Protein AF-A0A6A7LVS7-F1 (afdb_monomer_lite)

Radius of gyration: 24.25 Å; chains: 1; bounding box: 68×60×51 Å

Foldseek 3Di:
DDDPPPPDPDFDWDQDPVRDTDRDQDAQKEKEWAQADPAAQPVVVVHAHAPVVLLVVLCVVVVCVSHYHYHYHDDLDDRVQYGKMWMGGNLDIWIFGDNRDSVVSVLVSVQVVVCVVVVHDDDRDPVGLQRTDDSVDPDRPPDPDDPDPPPAEAEEEEEQDVLLVVLCVVQQVVLDPLAIHYHYDYQQSPDDLVSLLVVCVSRVPRYQEYEAEDEPPQVRSPNNSVNNLVCCVVVVHFYAFHYNDPDDDVVRLVSGPDDSVLNVQLNLLVVLDDNLSSNLSSVSCCCPRVVSPPDHDGRDHDPPDDDDDDVVVVDDDPDDDDDDDDD

Secondary structure (DSSP, 8-state):
------------EEE-TTS-EEE----SEEEEE--SSSSTT-GGGTPPPP-HHHHHHHHHHTT-TTTEEEEE-S--S-TTT-S-EEEEETTEEEEE----SHHHHHHHHHHHHHHHHHTS--PPPHHHHTTEEETTEEEE--------S--SSSEEEEES-HHHHHHHHHHGGGS-TTSPPEEEEE-TT--SHHHHHHHHHHHSTT-SEEEEEETTSGGGTHHHHHHHHHHHHHTT-EEEEEESSSS--HHHHHH-SS-HHHHHHHHHHHHH-HHHHHHHHHHHHHHHHH------PPP-PPPSS-----GGG-----S--------

Sequence (327 aa):
MCFSVSRRIVRNLVTRADGKLVNVGRKTGQLFVCAAGCCCGHTDRGFAPVQTELFHAEWERRRLRPHVHLSMGGCLGPCPLANVVMLLFDGHAVWFHSFNSDRLVYALFDYIELMRAAQAYLPPPPELADLQFSAFNWEAHSQHPAHGPAAAGGFVFLTHADTDLLALSKVVPRLGPEFPPVRGHGIAHLKSDDDARAFVDAVVPGADVVILRLLGGRTSFGGGFERAVVRAREDEQWLICLPGTDALDPELTAASNVGAAVALEALAYLQCGGLRNVEQLLRFLSDHLLTTGFGYDAPEPQPRHGVYWDTSAGGAPRGEAIEVVGT

pLDDT: mean 80.86, std 18.02, range [28.88, 98.38]

Structure (mmCIF, N/CA/C/O backbone):
data_AF-A0A6A7LVS7-F1
#
_entry.id   AF-A0A6A7LVS7-F1
#
loop_
_atom_site.group_PDB
_atom_site.id
_atom_site.type_symbol
_atom_site.label_atom_id
_atom_site.label_alt_id
_atom_site.label_comp_id
_atom_site.label_asym_id
_atom_site.label_entity_id
_atom_site.label_seq_id
_atom_site.pdbx_PDB_ins_code
_atom_site.Cartn_x
_atom_site.Cartn_y
_atom_site.Cartn_z
_atom_site.occupancy
_atom_site.B_iso_or_equiv
_atom_site.auth_seq_id
_atom_site.auth_comp_id
_atom_site.auth_asym_id
_atom_site.auth_atom_id
_atom_site.pdbx_PDB_model_num
ATOM 1 N N . MET A 1 1 ? -36.459 33.051 8.104 1.00 32.53 1 MET A N 1
ATOM 2 C CA . MET A 1 1 ? -35.509 33.253 9.221 1.00 32.53 1 MET A CA 1
ATOM 3 C C . MET A 1 1 ? -34.174 32.658 8.807 1.00 32.53 1 MET A C 1
ATOM 5 O O . MET A 1 1 ? -34.090 31.452 8.638 1.00 32.53 1 MET A O 1
ATOM 9 N N . CYS A 1 2 ? -33.181 33.502 8.527 1.00 31.36 2 CYS A N 1
ATOM 10 C CA . CYS A 1 2 ? -31.850 33.069 8.106 1.00 31.36 2 CYS A CA 1
ATOM 11 C C . CYS A 1 2 ? -31.007 32.840 9.368 1.00 31.36 2 CYS A C 1
ATOM 13 O O . CYS A 1 2 ? -30.654 33.802 10.050 1.00 31.36 2 CYS A O 1
ATOM 15 N N . PHE A 1 3 ? -30.747 31.583 9.735 1.00 30.03 3 PHE A N 1
ATOM 16 C CA . PHE A 1 3 ? -29.847 31.271 10.844 1.00 30.03 3 PHE A CA 1
ATOM 17 C C . PHE A 1 3 ? -28.399 31.436 10.371 1.00 30.03 3 PHE A C 1
ATOM 19 O O . PHE A 1 3 ? -27.811 30.544 9.766 1.00 30.03 3 PHE A O 1
ATOM 26 N N . SER A 1 4 ? -27.824 32.606 10.650 1.00 37.19 4 SER A N 1
ATOM 27 C CA . SER A 1 4 ? -26.380 32.832 10.589 1.00 37.19 4 SER A CA 1
ATOM 28 C C . SER A 1 4 ? -25.710 32.016 11.696 1.00 37.19 4 SER A C 1
ATOM 30 O O . SER A 1 4 ? -25.629 32.458 12.844 1.00 37.19 4 SER A O 1
ATOM 32 N N . VAL A 1 5 ? -25.217 30.821 11.364 1.00 36.62 5 VAL A N 1
ATOM 33 C CA . VAL A 1 5 ? -24.331 30.061 12.253 1.00 36.62 5 VAL A CA 1
ATOM 34 C C . VAL A 1 5 ? -22.983 30.778 12.279 1.00 36.62 5 VAL A C 1
ATOM 36 O O . VAL A 1 5 ? -22.140 30.611 11.399 1.00 36.62 5 VAL A O 1
ATOM 39 N N . SER A 1 6 ? -22.787 31.621 13.292 1.00 36.81 6 SER A N 1
ATOM 40 C CA . SER A 1 6 ? -21.503 32.259 13.572 1.00 36.81 6 SER A CA 1
ATOM 41 C C . SER A 1 6 ? -20.485 31.175 13.944 1.00 36.81 6 SER A C 1
ATOM 43 O O . SER A 1 6 ? -20.432 30.732 15.092 1.00 36.81 6 SER A O 1
ATOM 45 N N . ARG A 1 7 ? -19.689 30.717 12.967 1.00 43.41 7 ARG A N 1
ATOM 46 C CA . ARG A 1 7 ? -18.578 29.774 13.177 1.00 43.41 7 ARG A CA 1
ATOM 47 C C . ARG A 1 7 ? -17.636 30.362 14.232 1.00 43.41 7 ARG A C 1
ATOM 49 O O . ARG A 1 7 ? -16.970 31.369 13.996 1.00 43.41 7 ARG A O 1
ATOM 56 N N . ARG A 1 8 ? -17.596 29.746 15.415 1.00 45.38 8 ARG A N 1
ATOM 57 C CA . ARG A 1 8 ? -16.676 30.108 16.499 1.00 45.38 8 ARG A CA 1
ATOM 58 C C . ARG A 1 8 ? -15.253 29.890 15.977 1.00 45.38 8 ARG A C 1
ATOM 60 O O . ARG A 1 8 ? -14.879 28.759 15.681 1.00 45.38 8 ARG A O 1
ATOM 67 N N . ILE A 1 9 ? -14.476 30.960 15.814 1.00 53.53 9 ILE A N 1
ATOM 68 C CA . ILE A 1 9 ? -13.066 30.860 15.413 1.00 53.53 9 ILE A CA 1
ATOM 69 C C . ILE A 1 9 ? -12.315 30.199 16.572 1.00 53.53 9 ILE A C 1
ATOM 71 O O . ILE A 1 9 ? -12.008 30.848 17.574 1.00 53.53 9 ILE A O 1
ATOM 75 N N . VAL A 1 10 ? -12.057 28.896 16.460 1.00 55.06 10 VAL A N 1
ATOM 76 C CA . VAL A 1 10 ? -11.235 28.156 17.421 1.00 55.06 10 VAL A CA 1
ATOM 77 C C . VAL A 1 10 ? -9.785 28.573 17.185 1.00 55.06 10 VAL A C 1
ATOM 79 O O . VAL A 1 10 ? -9.204 28.283 16.141 1.00 55.06 10 VAL A O 1
ATOM 82 N N . ARG A 1 11 ? -9.216 29.329 18.128 1.00 64.62 11 ARG A N 1
ATOM 83 C CA . ARG A 1 11 ? -7.801 29.717 18.091 1.00 64.62 11 ARG A CA 1
ATOM 84 C C . ARG A 1 11 ? -6.965 28.490 18.438 1.00 64.62 11 ARG A C 1
ATOM 86 O O . ARG A 1 11 ? -7.149 27.918 19.507 1.00 64.62 11 ARG A O 1
ATOM 93 N N . ASN A 1 12 ? -6.060 28.105 17.548 1.00 73.12 12 ASN A N 1
ATOM 94 C CA . ASN A 1 12 ? -5.129 27.011 17.788 1.00 73.12 12 ASN A CA 1
ATOM 95 C C . ASN A 1 12 ? -3.836 27.612 18.342 1.00 73.12 12 ASN A C 1
ATOM 97 O O . ASN A 1 12 ? -3.014 28.142 17.599 1.00 73.12 12 ASN A O 1
ATOM 101 N N . LEU A 1 13 ? -3.719 27.635 19.666 1.00 80.19 13 LEU A N 1
ATOM 102 C CA . LEU A 1 13 ? -2.605 28.272 20.355 1.00 80.19 13 LEU A CA 1
ATOM 103 C C . LEU A 1 13 ? -1.469 27.268 20.548 1.00 80.19 13 LEU A C 1
ATOM 105 O O . LEU A 1 13 ? -1.664 26.220 21.154 1.00 80.19 13 LEU A O 1
ATOM 109 N N . VAL A 1 14 ? -0.282 27.613 20.057 1.00 79.38 14 VAL A N 1
ATOM 110 C CA . VAL A 1 14 ? 0.946 26.835 20.235 1.00 79.38 14 VAL A CA 1
ATOM 111 C C . VAL A 1 14 ? 1.925 27.667 21.052 1.00 79.38 14 VAL A C 1
ATOM 113 O O . VAL A 1 14 ? 2.176 28.835 20.737 1.00 79.38 14 VAL A O 1
ATOM 116 N N . THR A 1 15 ? 2.477 27.070 22.105 1.00 87.50 15 THR A N 1
ATOM 117 C CA . THR A 1 15 ? 3.547 27.678 22.900 1.00 87.50 15 THR A CA 1
ATOM 118 C C . THR A 1 15 ? 4.870 27.462 22.182 1.00 87.50 15 THR A C 1
ATOM 120 O O . THR A 1 15 ? 5.300 26.330 21.969 1.00 87.50 15 THR A O 1
ATOM 123 N N . ARG A 1 16 ? 5.514 28.553 21.776 1.00 84.81 16 ARG A N 1
ATOM 124 C CA . ARG A 1 16 ? 6.853 28.517 21.183 1.00 84.81 16 ARG A CA 1
ATOM 125 C C . ARG A 1 16 ? 7.912 28.275 22.260 1.00 84.81 16 ARG A C 1
ATOM 127 O O . ARG A 1 16 ? 7.668 28.490 23.443 1.00 84.81 16 ARG A O 1
ATOM 134 N N . ALA A 1 17 ? 9.116 27.890 21.838 1.00 80.94 17 ALA A N 1
ATOM 135 C CA . ALA A 1 17 ? 10.255 27.676 22.736 1.00 80.94 17 ALA A CA 1
ATOM 136 C C . ALA A 1 17 ? 10.631 28.915 23.582 1.00 80.94 17 ALA A C 1
ATOM 138 O O . ALA A 1 17 ? 11.241 28.771 24.633 1.00 80.94 17 ALA A O 1
ATOM 139 N N . ASP A 1 18 ? 10.237 30.122 23.158 1.00 89.19 18 ASP A N 1
ATOM 140 C CA . ASP A 1 18 ? 10.405 31.376 23.907 1.00 89.19 18 ASP A CA 1
ATOM 141 C C . ASP A 1 18 ? 9.275 31.644 24.925 1.00 89.19 18 ASP A C 1
ATOM 143 O O . ASP A 1 18 ? 9.177 32.741 25.474 1.00 89.19 18 ASP A O 1
ATOM 147 N N . GLY A 1 19 ? 8.393 30.666 25.157 1.00 81.81 19 GLY A N 1
ATOM 148 C CA . GLY A 1 19 ? 7.266 30.752 26.086 1.00 81.81 19 GLY A CA 1
ATOM 149 C C . GLY A 1 19 ? 6.074 31.562 25.570 1.00 81.81 19 GLY A C 1
ATOM 150 O O . GLY A 1 19 ? 5.061 31.659 26.262 1.00 81.81 19 GLY A O 1
ATOM 151 N N . LYS A 1 20 ? 6.144 32.140 24.362 1.00 87.81 20 LYS A N 1
ATOM 152 C CA . LYS A 1 20 ? 5.039 32.932 23.805 1.00 87.81 20 LYS A CA 1
ATOM 153 C C . LYS A 1 20 ? 3.959 32.033 23.212 1.00 87.81 20 LYS A C 1
ATOM 155 O O . LYS A 1 20 ? 4.233 31.157 22.391 1.00 87.81 20 LYS A O 1
ATOM 160 N N . LEU A 1 21 ? 2.711 32.319 23.573 1.00 79.62 21 LEU A N 1
ATOM 161 C CA . LEU A 1 21 ? 1.523 31.733 22.953 1.00 79.62 21 LEU A CA 1
ATOM 162 C C . LEU A 1 21 ? 1.251 32.410 21.609 1.00 79.62 21 LEU A C 1
ATOM 164 O O . LEU A 1 21 ? 1.012 33.616 21.544 1.00 79.62 21 LEU A O 1
ATOM 168 N N . VAL A 1 22 ? 1.262 31.625 20.534 1.00 84.25 22 VAL A N 1
ATOM 169 C CA . VAL A 1 22 ? 0.989 32.099 19.173 1.00 84.25 22 VAL A CA 1
ATOM 170 C C . VAL A 1 22 ? -0.196 31.338 18.596 1.00 84.25 22 VAL A C 1
ATOM 172 O O . VAL A 1 22 ? -0.264 30.118 18.694 1.00 84.25 22 VAL A O 1
ATOM 175 N N . ASN A 1 23 ? -1.135 32.052 17.973 1.00 77.12 23 ASN A N 1
ATOM 176 C CA . ASN A 1 23 ? -2.221 31.421 17.226 1.00 77.12 23 ASN A CA 1
ATOM 177 C C . ASN A 1 23 ? -1.694 30.911 15.877 1.00 77.12 23 ASN A C 1
ATOM 179 O O . ASN A 1 23 ? -1.434 31.703 14.971 1.00 77.12 23 ASN A O 1
ATOM 183 N N . VAL A 1 24 ? -1.548 29.598 15.749 1.00 74.25 24 VAL A N 1
ATOM 184 C CA . VAL A 1 24 ? -1.136 28.912 14.526 1.00 74.25 24 VAL A CA 1
ATOM 185 C C . VAL A 1 24 ? -2.389 28.404 13.829 1.00 74.25 24 VAL A C 1
ATOM 187 O O . VAL A 1 24 ? -2.943 27.378 14.209 1.00 74.25 24 VAL A O 1
ATOM 190 N N . GLY A 1 25 ? -2.867 29.125 12.813 1.00 65.75 25 GLY A N 1
ATOM 191 C CA . GLY A 1 25 ? -4.083 28.742 12.090 1.00 65.75 25 GLY A CA 1
ATOM 192 C C . GLY A 1 25 ? -4.011 27.301 11.571 1.00 65.75 25 GLY A C 1
ATOM 193 O O . GLY A 1 25 ? -3.114 26.971 10.796 1.00 65.75 25 GLY A O 1
ATOM 194 N N . ARG A 1 26 ? -4.956 26.450 11.990 1.00 65.25 26 ARG A N 1
ATOM 195 C CA . ARG A 1 26 ? -5.076 25.078 11.486 1.00 65.25 26 ARG A CA 1
ATOM 196 C C . ARG A 1 26 ? -5.674 25.141 10.083 1.00 65.25 26 ARG A C 1
ATOM 198 O O . ARG A 1 26 ? -6.833 25.519 9.926 1.00 65.25 26 ARG A O 1
ATOM 205 N N . LYS A 1 27 ? -4.864 24.833 9.073 1.00 72.56 27 LYS A N 1
ATOM 206 C CA . LYS A 1 27 ? -5.318 24.716 7.684 1.00 72.56 27 LYS A CA 1
ATOM 207 C C . LYS A 1 27 ? -5.710 23.272 7.404 1.00 72.56 27 LYS A C 1
ATOM 209 O O . LYS A 1 27 ? -5.087 22.360 7.938 1.00 72.56 27 LYS A O 1
ATOM 214 N N . THR A 1 28 ? -6.732 23.085 6.578 1.00 76.62 28 THR A N 1
ATOM 215 C CA . THR A 1 28 ? -7.194 21.762 6.134 1.00 76.62 28 THR A CA 1
ATOM 216 C C . THR A 1 28 ? -6.279 21.189 5.052 1.00 76.62 28 THR A C 1
ATOM 218 O O . THR A 1 28 ? -6.206 19.978 4.897 1.00 76.62 28 THR A O 1
ATOM 221 N N . GLY A 1 29 ? -5.530 22.034 4.335 1.00 86.19 29 GLY A N 1
ATOM 222 C CA . GLY A 1 29 ? -4.554 21.557 3.363 1.00 86.19 29 GLY A CA 1
ATOM 223 C C . GLY A 1 29 ? -3.457 22.547 2.976 1.00 86.19 29 GLY A C 1
ATOM 224 O O . GLY A 1 29 ? -3.437 23.714 3.388 1.00 86.19 29 GLY A O 1
ATOM 225 N N . GLN A 1 30 ? -2.543 22.064 2.142 1.00 91.69 30 GLN A N 1
ATOM 226 C CA . GLN A 1 30 ? -1.468 22.812 1.511 1.00 91.69 30 GLN A CA 1
ATOM 227 C C . GLN A 1 30 ? -1.222 22.281 0.094 1.00 91.69 30 GLN A C 1
ATOM 229 O O . GLN A 1 30 ? -1.012 21.092 -0.104 1.00 91.69 30 GLN A O 1
ATOM 234 N N . LEU A 1 31 ? -1.250 23.178 -0.883 1.00 94.75 31 LEU A N 1
ATOM 235 C CA . LEU A 1 31 ? -0.974 22.921 -2.286 1.00 94.75 31 LEU A CA 1
ATOM 236 C C . LEU A 1 31 ? 0.417 23.463 -2.628 1.00 94.75 31 LEU A C 1
ATOM 238 O O . LEU A 1 31 ? 0.677 24.654 -2.459 1.00 94.75 31 LEU A O 1
ATOM 242 N N . PHE A 1 32 ? 1.287 22.595 -3.126 1.00 93.19 32 PHE A N 1
ATOM 243 C CA . PHE A 1 32 ? 2.627 22.912 -3.596 1.00 93.19 32 PHE A CA 1
ATOM 244 C C . PHE A 1 32 ? 2.693 22.786 -5.114 1.00 93.19 32 PHE A C 1
ATOM 246 O O . PHE A 1 32 ? 2.309 21.758 -5.666 1.00 93.19 32 PHE A O 1
ATOM 253 N N . VAL A 1 33 ? 3.230 23.802 -5.783 1.00 94.44 33 VAL A N 1
ATOM 254 C CA . VAL A 1 33 ? 3.454 23.803 -7.234 1.00 94.44 33 VAL A CA 1
ATOM 255 C C . VAL A 1 33 ? 4.944 23.977 -7.501 1.00 94.44 33 VAL A C 1
ATOM 257 O O . VAL A 1 33 ? 5.550 24.974 -7.090 1.00 94.44 33 VAL A O 1
ATOM 260 N N . CYS A 1 34 ? 5.545 23.012 -8.198 1.00 88.94 34 CYS A N 1
ATOM 261 C CA . CYS A 1 34 ? 6.937 23.098 -8.618 1.00 88.94 34 CYS A CA 1
ATOM 262 C C . CYS A 1 34 ? 7.069 24.135 -9.742 1.00 88.94 34 CYS A C 1
ATOM 264 O O . CYS A 1 34 ? 6.672 23.883 -10.876 1.00 88.94 34 CYS A O 1
ATOM 266 N N . ALA A 1 35 ? 7.618 25.305 -9.419 1.00 83.19 35 ALA A N 1
ATOM 267 C CA . ALA A 1 35 ? 7.745 26.426 -10.357 1.00 83.19 35 ALA A CA 1
ATOM 268 C C . ALA A 1 35 ? 9.162 27.021 -10.426 1.00 83.19 35 ALA A C 1
ATOM 270 O O . ALA A 1 35 ? 9.417 27.908 -11.232 1.00 83.19 35 ALA A O 1
ATOM 271 N N . ALA A 1 36 ? 10.081 26.556 -9.572 1.00 75.12 36 ALA A N 1
ATOM 272 C CA . ALA A 1 36 ? 11.458 27.058 -9.495 1.00 75.12 36 ALA A CA 1
ATOM 273 C C . ALA A 1 36 ? 12.506 25.926 -9.438 1.00 75.12 36 ALA A C 1
ATOM 275 O O . ALA A 1 36 ? 13.641 26.146 -9.020 1.00 75.12 36 ALA A O 1
ATOM 276 N N . GLY A 1 37 ? 12.120 24.699 -9.810 1.00 74.44 37 GLY A N 1
ATOM 277 C CA . GLY A 1 37 ? 13.025 23.549 -9.915 1.00 74.44 37 GLY A CA 1
ATOM 278 C C . GLY A 1 37 ? 13.899 23.603 -11.173 1.00 74.44 37 GLY A C 1
ATOM 279 O O . GLY A 1 37 ? 13.873 24.579 -11.910 1.00 74.44 37 GLY A O 1
ATOM 280 N N . CYS A 1 38 ? 14.665 22.546 -11.457 1.00 76.25 38 CYS A N 1
ATOM 281 C CA . CYS A 1 38 ? 15.553 22.481 -12.631 1.00 76.25 38 CYS A CA 1
ATOM 282 C C . CYS A 1 38 ? 14.868 22.049 -13.950 1.00 76.25 38 CYS A C 1
ATOM 284 O O . CYS A 1 38 ? 15.523 22.064 -14.995 1.00 76.25 38 CYS A O 1
ATOM 286 N N . CYS A 1 39 ? 13.584 21.666 -13.902 1.00 81.62 39 CYS A N 1
ATOM 287 C CA . CYS A 1 39 ? 12.802 21.114 -15.021 1.00 81.62 39 CYS A CA 1
ATOM 288 C C . CYS A 1 39 ? 11.461 21.838 -15.257 1.00 81.62 39 CYS A C 1
ATOM 290 O O . CYS A 1 39 ? 11.225 22.355 -16.342 1.00 81.62 39 CYS A O 1
ATOM 292 N N . CYS A 1 40 ? 10.596 21.913 -14.242 1.00 83.75 40 CYS A N 1
ATOM 293 C CA . CYS A 1 40 ? 9.233 22.436 -14.358 1.00 83.75 40 CYS A CA 1
ATOM 294 C C . CYS A 1 40 ? 9.254 23.898 -14.822 1.00 83.75 40 CYS A C 1
ATOM 296 O O . CYS A 1 40 ? 9.901 24.728 -14.186 1.00 83.75 40 CYS A O 1
ATOM 298 N N . GLY A 1 41 ? 8.557 24.195 -15.919 1.00 83.06 41 GLY A N 1
ATOM 299 C CA . GLY A 1 41 ? 8.463 25.543 -16.481 1.00 83.06 41 GLY A CA 1
ATOM 300 C C . GLY A 1 41 ? 9.660 26.009 -17.319 1.00 83.06 41 GLY A C 1
ATOM 301 O O . GLY A 1 41 ? 9.588 27.099 -17.880 1.00 83.06 41 GLY A O 1
ATOM 302 N N . HIS A 1 42 ? 10.726 25.208 -17.457 1.00 87.00 42 HIS A N 1
ATOM 303 C CA . HIS A 1 42 ? 11.890 25.537 -18.299 1.00 87.00 42 HIS A CA 1
ATOM 304 C C . HIS A 1 42 ? 11.633 25.172 -19.762 1.00 87.00 42 HIS A C 1
ATOM 306 O O . HIS A 1 42 ? 12.066 24.126 -20.256 1.00 87.00 42 HIS A O 1
ATOM 312 N N . THR A 1 43 ? 10.895 26.031 -20.465 1.00 88.06 43 THR A N 1
ATOM 313 C CA . THR A 1 43 ? 10.528 25.819 -21.876 1.00 88.06 43 THR A CA 1
ATOM 314 C C . THR A 1 43 ? 11.726 25.829 -22.822 1.00 88.06 43 THR A C 1
ATOM 316 O O . THR A 1 43 ? 11.701 25.169 -23.856 1.00 88.06 43 THR A O 1
ATOM 319 N N . ASP A 1 44 ? 12.805 26.516 -22.448 1.00 88.12 44 ASP A N 1
ATOM 320 C CA . ASP A 1 44 ? 14.104 26.488 -23.129 1.00 88.12 44 ASP A CA 1
ATOM 321 C C . ASP A 1 44 ? 14.742 25.087 -23.146 1.00 88.12 44 ASP A C 1
ATOM 323 O O . ASP A 1 44 ? 15.548 24.785 -24.024 1.00 88.12 44 ASP A O 1
ATOM 327 N N . ARG A 1 45 ? 14.348 24.208 -22.215 1.00 81.31 45 ARG A N 1
ATOM 328 C CA . ARG A 1 45 ? 14.823 22.819 -22.098 1.00 81.31 45 ARG A CA 1
ATOM 329 C C . ARG A 1 45 ? 13.826 21.792 -22.639 1.00 81.31 45 ARG A C 1
ATOM 331 O O . ARG A 1 45 ? 14.001 20.599 -22.410 1.00 81.31 45 ARG A O 1
ATOM 338 N N . GLY A 1 46 ? 12.781 22.243 -23.335 1.00 82.56 46 GLY A N 1
ATOM 339 C CA . GLY A 1 46 ? 11.760 21.376 -23.930 1.00 82.56 46 GLY A CA 1
ATOM 340 C C . GLY A 1 46 ? 10.644 20.928 -22.979 1.00 82.56 46 GLY A C 1
ATOM 341 O O . GLY A 1 46 ? 9.845 20.077 -23.360 1.00 82.56 46 GLY A O 1
ATOM 342 N N . PHE A 1 47 ? 10.554 21.487 -21.765 1.00 86.06 47 PHE A N 1
ATOM 343 C CA . PHE A 1 47 ? 9.437 21.228 -20.849 1.00 86.06 47 PHE A CA 1
ATOM 344 C C . PHE A 1 47 ? 8.254 22.174 -21.100 1.00 86.06 47 PHE A C 1
ATOM 346 O O . PHE A 1 47 ? 8.410 23.277 -21.619 1.00 86.06 47 PHE A O 1
ATOM 353 N N . ALA A 1 48 ? 7.050 21.762 -20.700 1.00 87.19 48 ALA A N 1
ATOM 354 C CA . ALA A 1 48 ? 5.871 22.623 -20.766 1.00 87.19 48 ALA A CA 1
ATOM 355 C C . ALA A 1 48 ? 5.946 23.764 -19.725 1.00 87.19 48 ALA A C 1
ATOM 357 O O . ALA A 1 48 ? 6.499 23.563 -18.637 1.00 87.19 48 ALA A O 1
ATOM 358 N N . PRO A 1 49 ? 5.359 24.945 -20.001 1.00 90.88 49 PRO A N 1
ATOM 359 C CA . PRO A 1 49 ? 5.291 26.028 -19.022 1.00 90.88 49 PRO A CA 1
ATOM 360 C C . PRO A 1 49 ? 4.434 25.619 -17.815 1.00 90.88 49 PRO A C 1
ATOM 362 O O . PRO A 1 49 ? 3.471 24.869 -17.964 1.00 90.88 49 PRO A O 1
ATOM 365 N N . VAL A 1 50 ? 4.753 26.137 -16.626 1.00 91.19 50 VAL A N 1
ATOM 366 C CA . VAL A 1 50 ? 3.898 26.008 -15.431 1.00 91.19 50 VAL A CA 1
ATOM 367 C C . VAL A 1 50 ? 2.938 27.194 -15.397 1.00 91.19 50 VAL A C 1
ATOM 369 O O . VAL A 1 50 ? 3.381 28.337 -15.481 1.00 91.19 50 VAL A O 1
ATOM 372 N N . GLN A 1 51 ? 1.636 26.952 -15.222 1.00 93.06 51 GLN A N 1
ATOM 373 C CA . GLN A 1 51 ? 0.609 28.006 -15.203 1.00 93.06 51 GLN A CA 1
ATOM 374 C C . GLN A 1 51 ? 0.549 28.753 -13.851 1.00 93.06 51 GLN A C 1
ATOM 376 O O . GLN A 1 51 ? -0.499 28.828 -13.210 1.00 93.06 51 GLN A O 1
ATOM 381 N N . THR A 1 52 ? 1.676 29.282 -13.366 1.00 92.38 52 THR A N 1
ATOM 382 C CA . THR A 1 52 ? 1.803 29.891 -12.023 1.00 92.38 52 THR A CA 1
ATOM 383 C C . THR A 1 52 ? 0.800 31.017 -11.762 1.00 92.38 52 THR A C 1
ATOM 385 O O . THR A 1 52 ? 0.220 31.086 -10.677 1.00 92.38 52 THR A O 1
ATOM 388 N N . GLU A 1 53 ? 0.549 31.870 -12.758 1.00 94.50 53 GLU A N 1
ATOM 389 C CA . GLU A 1 53 ? -0.443 32.947 -12.668 1.00 94.50 53 GLU A CA 1
ATOM 390 C C . GLU A 1 53 ? -1.860 32.400 -12.478 1.00 94.50 53 GLU A C 1
ATOM 392 O O . GLU A 1 53 ? -2.597 32.880 -11.616 1.00 94.50 53 GLU A O 1
ATOM 397 N N . LEU A 1 54 ? -2.221 31.347 -13.218 1.00 96.19 54 LEU A N 1
ATOM 398 C CA . LEU A 1 54 ? -3.534 30.714 -13.119 1.00 96.19 54 LEU A CA 1
ATOM 399 C C . LEU A 1 54 ? -3.730 30.031 -11.761 1.00 96.19 54 LEU A C 1
ATOM 401 O O . LEU A 1 54 ? -4.791 30.175 -11.153 1.00 96.19 54 LEU A O 1
ATOM 405 N N . PHE A 1 55 ? -2.700 29.349 -11.246 1.00 96.56 55 PHE A N 1
ATOM 406 C CA . PHE A 1 55 ? -2.729 28.776 -9.897 1.00 96.56 55 PHE A CA 1
ATOM 407 C C . PHE A 1 55 ? -3.007 29.837 -8.830 1.00 96.56 55 PHE A C 1
ATOM 409 O O . PHE A 1 55 ? -3.835 29.624 -7.941 1.00 96.56 55 PHE A O 1
ATOM 416 N N . HIS A 1 56 ? -2.337 30.988 -8.916 1.00 97.06 56 HIS A N 1
ATOM 417 C CA . HIS A 1 56 ? -2.572 32.092 -7.992 1.00 97.06 56 HIS A CA 1
ATOM 418 C C . HIS A 1 56 ? -3.981 32.677 -8.148 1.00 97.06 56 HIS A C 1
ATOM 420 O O . HIS A 1 56 ? -4.686 32.861 -7.153 1.00 97.06 56 HIS A O 1
ATOM 426 N N . ALA A 1 57 ? -4.404 32.934 -9.389 1.00 97.25 57 ALA A N 1
ATOM 427 C CA . ALA A 1 57 ? -5.696 33.532 -9.699 1.00 97.25 57 ALA A CA 1
ATOM 428 C C . ALA A 1 57 ? -6.866 32.668 -9.204 1.00 97.25 57 ALA A C 1
ATOM 430 O O . ALA A 1 57 ? -7.769 33.186 -8.549 1.00 97.25 57 ALA A O 1
ATOM 431 N N . GLU A 1 58 ? -6.841 31.354 -9.442 1.00 97.62 58 GLU A N 1
ATOM 432 C CA . GLU A 1 58 ? -7.893 30.444 -8.973 1.00 97.62 58 GLU A CA 1
ATOM 433 C C . GLU A 1 58 ? -7.892 30.299 -7.445 1.00 97.62 58 GLU A C 1
ATOM 435 O O . GLU A 1 58 ? -8.957 30.312 -6.819 1.00 97.62 58 GLU A O 1
ATOM 440 N N . TRP A 1 59 ? -6.715 30.250 -6.813 1.00 97.44 59 TRP A N 1
ATOM 441 C CA . TRP A 1 59 ? -6.606 30.217 -5.353 1.00 97.44 59 TRP A CA 1
ATOM 442 C C . TRP A 1 59 ? -7.205 31.464 -4.684 1.00 97.44 59 TRP A C 1
ATOM 444 O O . TRP A 1 59 ? -7.903 31.359 -3.664 1.00 97.44 59 TRP A O 1
ATOM 454 N N . GLU A 1 60 ? -6.964 32.640 -5.266 1.00 96.88 60 GLU A N 1
ATOM 455 C CA . GLU A 1 60 ? -7.507 33.914 -4.799 1.00 96.88 60 GLU A CA 1
ATOM 456 C C . GLU A 1 60 ? -9.012 34.020 -5.072 1.00 96.88 60 GLU A C 1
ATOM 458 O O . GLU A 1 60 ? -9.798 34.253 -4.146 1.00 96.88 60 GLU A O 1
ATOM 463 N N . ARG A 1 61 ? -9.431 33.759 -6.316 1.00 96.75 61 ARG A N 1
ATOM 464 C CA . ARG A 1 61 ? -10.832 33.803 -6.761 1.00 96.75 61 ARG A CA 1
ATOM 465 C C . ARG A 1 61 ? -11.730 32.896 -5.920 1.00 96.75 61 ARG A C 1
ATOM 467 O O . ARG A 1 61 ? -12.808 33.324 -5.507 1.00 96.75 61 ARG A O 1
ATOM 474 N N . ARG A 1 62 ? -11.278 31.675 -5.609 1.00 94.88 62 ARG A N 1
ATOM 475 C CA . ARG A 1 62 ? -12.016 30.682 -4.797 1.00 94.88 62 ARG A CA 1
ATOM 476 C C . ARG A 1 62 ? -11.849 30.868 -3.287 1.00 94.88 62 ARG A C 1
ATOM 478 O O . ARG A 1 62 ? -12.369 30.081 -2.491 1.00 94.88 62 ARG A O 1
ATOM 485 N N . ARG A 1 63 ? -11.133 31.920 -2.867 1.00 93.94 63 ARG A N 1
ATOM 486 C CA . ARG A 1 63 ? -10.924 32.310 -1.462 1.00 93.94 63 ARG A CA 1
ATOM 487 C C . ARG A 1 63 ? -10.373 31.164 -0.610 1.00 93.94 63 ARG A C 1
ATOM 489 O O . ARG A 1 63 ? -10.807 30.937 0.522 1.00 93.94 63 ARG A O 1
ATOM 496 N N . LEU A 1 64 ? -9.398 30.432 -1.147 1.00 91.62 64 LEU A N 1
ATOM 497 C CA . LEU A 1 64 ? -8.886 29.212 -0.519 1.00 91.62 64 LEU A CA 1
ATOM 498 C C . LEU A 1 64 ? -7.908 29.471 0.630 1.00 91.62 64 LEU A C 1
ATOM 500 O O . LEU A 1 64 ? -7.728 28.591 1.468 1.00 91.62 64 LEU A O 1
ATOM 504 N N . ARG A 1 65 ? -7.355 30.684 0.750 1.00 88.56 65 ARG A N 1
ATOM 505 C CA . ARG A 1 65 ? -6.359 31.074 1.767 1.00 88.56 65 ARG A CA 1
ATOM 506 C C . ARG A 1 65 ? -6.618 30.598 3.209 1.00 88.56 65 ARG A C 1
ATOM 508 O O . ARG A 1 65 ? -5.639 30.197 3.851 1.00 88.56 65 ARG A O 1
ATOM 515 N N . PRO A 1 66 ? -7.855 30.635 3.749 1.00 86.06 66 PRO A N 1
ATOM 516 C CA . PRO A 1 66 ? -8.131 30.170 5.110 1.00 86.06 66 PRO A CA 1
ATOM 517 C C . PRO A 1 66 ? -8.077 28.644 5.270 1.00 86.06 66 PRO A C 1
ATOM 519 O O . PRO A 1 66 ? -7.920 28.166 6.387 1.00 86.06 66 PRO A O 1
ATOM 522 N N . HIS A 1 67 ? -8.211 27.890 4.176 1.00 85.81 67 HIS A N 1
ATOM 523 C CA . HIS A 1 67 ? -8.403 26.437 4.180 1.00 85.81 67 HIS A CA 1
ATOM 524 C C . HIS A 1 67 ? -7.203 25.692 3.595 1.00 85.81 67 HIS A C 1
ATOM 526 O O . HIS A 1 67 ? -6.714 24.749 4.207 1.00 85.81 67 HIS A O 1
ATOM 532 N N . VAL A 1 68 ? -6.712 26.140 2.438 1.00 90.50 68 VAL A N 1
ATOM 533 C CA . VAL A 1 68 ? -5.604 25.529 1.702 1.00 90.50 68 VAL A CA 1
ATOM 534 C C . VAL A 1 68 ? -4.531 26.583 1.463 1.00 90.50 68 VAL A C 1
ATOM 536 O O . VAL A 1 68 ? -4.784 27.634 0.868 1.00 90.50 68 VAL A O 1
ATOM 539 N N . HIS A 1 69 ? -3.321 26.347 1.962 1.00 92.00 69 HIS A N 1
ATOM 540 C CA . HIS A 1 69 ? -2.191 27.223 1.661 1.00 92.00 69 HIS A CA 1
ATOM 541 C C . HIS A 1 69 ? -1.637 26.922 0.271 1.00 92.00 69 HIS A C 1
ATOM 543 O O . HIS A 1 69 ? -1.324 25.774 0.010 1.00 92.00 69 HIS A O 1
ATOM 549 N N . LEU A 1 70 ? -1.475 27.928 -0.588 1.00 94.50 70 LEU A N 1
ATOM 550 C CA . LEU A 1 70 ? -0.729 27.776 -1.835 1.00 94.50 70 LEU A CA 1
ATOM 551 C C . LEU A 1 70 ? 0.743 28.142 -1.610 1.00 94.50 70 LEU A C 1
ATOM 553 O O . LEU A 1 70 ? 1.043 29.213 -1.077 1.00 94.50 70 LEU A O 1
ATOM 557 N N . SER A 1 71 ? 1.641 27.262 -2.034 1.00 91.69 71 SER A N 1
ATOM 558 C CA . SER A 1 71 ? 3.085 27.468 -2.082 1.00 91.69 71 SER A CA 1
ATOM 559 C C . SER A 1 71 ? 3.564 27.173 -3.502 1.00 91.69 71 SER A C 1
ATOM 561 O O . SER A 1 71 ? 3.350 26.080 -4.014 1.00 91.69 71 SER A O 1
ATOM 563 N N . MET A 1 72 ? 4.203 28.140 -4.154 1.00 90.44 72 MET A N 1
ATOM 564 C CA . MET A 1 72 ? 4.740 27.967 -5.506 1.00 90.44 72 MET A CA 1
ATOM 565 C C . MET A 1 72 ? 6.236 28.255 -5.475 1.00 90.44 72 MET A C 1
ATOM 567 O O . MET A 1 72 ? 6.645 29.326 -5.027 1.00 90.44 72 MET A O 1
ATOM 571 N N . GLY A 1 73 ? 7.043 27.290 -5.907 1.00 79.06 73 GLY A N 1
ATOM 572 C CA . GLY A 1 73 ? 8.503 27.356 -5.828 1.00 79.06 73 GLY A CA 1
ATOM 573 C C . GLY A 1 73 ? 9.121 26.127 -5.162 1.00 79.06 73 GLY A C 1
ATOM 574 O O . GLY A 1 73 ? 8.424 25.276 -4.616 1.00 79.06 73 GLY A O 1
ATOM 575 N N . GLY A 1 74 ? 10.449 26.028 -5.234 1.00 76.75 74 GLY A N 1
ATOM 576 C CA . GLY A 1 74 ? 11.189 24.829 -4.838 1.00 76.75 74 GLY A CA 1
ATOM 577 C C . GLY A 1 74 ? 11.162 23.724 -5.900 1.00 76.75 74 GLY A C 1
ATOM 578 O O . GLY A 1 74 ? 10.551 23.869 -6.961 1.00 76.75 74 GLY A O 1
ATOM 579 N N . CYS A 1 75 ? 11.869 22.629 -5.613 1.00 80.25 75 CYS A N 1
ATOM 580 C CA . CYS A 1 75 ? 11.898 21.425 -6.438 1.00 80.25 75 CYS A CA 1
ATOM 581 C C . CYS A 1 75 ? 11.096 20.328 -5.740 1.00 80.25 75 CYS A C 1
ATOM 583 O O . CYS A 1 75 ? 11.412 19.976 -4.605 1.00 80.25 75 CYS A O 1
ATOM 585 N N . LEU A 1 76 ? 10.077 19.803 -6.419 1.00 79.75 76 LEU A N 1
ATOM 586 C CA . LEU A 1 76 ? 9.322 18.645 -5.938 1.00 79.75 76 LEU A CA 1
ATOM 587 C C . LEU A 1 76 ? 9.893 17.327 -6.476 1.00 79.75 76 LEU A C 1
ATOM 589 O O . LEU A 1 76 ? 9.901 16.338 -5.754 1.00 79.75 76 LEU A O 1
ATOM 593 N N . GLY A 1 77 ? 10.417 17.323 -7.711 1.00 66.75 77 GLY A N 1
ATOM 594 C CA . GLY A 1 77 ? 10.737 16.087 -8.432 1.00 66.75 77 GLY A CA 1
ATOM 595 C C . GLY A 1 77 ? 9.489 15.212 -8.641 1.00 66.75 77 GLY A C 1
ATOM 596 O O . GLY A 1 77 ? 8.472 15.427 -7.986 1.00 66.75 77 GLY A O 1
ATOM 597 N N . PRO A 1 78 ? 9.491 14.239 -9.559 1.00 73.62 78 PRO A N 1
ATOM 598 C CA . PRO A 1 78 ? 10.444 13.915 -10.608 1.00 73.62 78 PRO A CA 1
ATOM 599 C C . PRO A 1 78 ? 10.748 14.998 -11.617 1.00 73.62 78 PRO A C 1
ATOM 601 O O . PRO A 1 78 ? 9.847 15.673 -12.103 1.00 73.62 78 PRO A O 1
ATOM 604 N N . CYS A 1 79 ? 12.008 15.078 -12.045 1.00 76.38 79 CYS A N 1
ATOM 605 C CA . CYS A 1 79 ? 12.345 15.919 -13.190 1.00 76.38 79 CYS A CA 1
ATOM 606 C C . CYS A 1 79 ? 11.814 15.388 -14.532 1.00 76.38 79 CYS A C 1
ATOM 608 O O . CYS A 1 79 ? 11.313 16.204 -15.300 1.00 76.38 79 CYS A O 1
ATOM 610 N N . PRO A 1 80 ? 11.848 14.067 -14.813 1.00 74.56 80 PRO A N 1
ATOM 611 C CA . PRO A 1 80 ? 11.313 13.526 -16.064 1.00 74.56 80 PRO A CA 1
ATOM 612 C C . PRO A 1 80 ? 9.805 13.711 -16.257 1.00 74.56 80 PRO A C 1
ATOM 614 O O . PRO A 1 80 ? 9.365 13.838 -17.392 1.00 74.56 80 PRO A O 1
ATOM 617 N N . LEU A 1 81 ? 9.014 13.733 -15.177 1.00 79.44 81 LEU A N 1
ATOM 618 C CA . LEU A 1 81 ? 7.559 13.894 -15.299 1.00 79.44 81 LEU A CA 1
ATOM 619 C C . LEU A 1 81 ? 7.137 15.361 -15.478 1.00 79.44 81 LEU A C 1
ATOM 621 O O . LEU A 1 81 ? 6.111 15.627 -16.108 1.00 79.44 81 LEU A O 1
ATOM 625 N N . ALA A 1 82 ? 7.964 16.281 -14.960 1.00 83.00 82 ALA A N 1
ATOM 626 C CA . ALA A 1 82 ? 7.816 17.733 -15.009 1.00 83.00 82 ALA A CA 1
ATOM 627 C C . ALA A 1 82 ? 6.449 18.258 -14.525 1.00 83.00 82 ALA A C 1
ATOM 629 O O . ALA A 1 82 ? 5.503 17.514 -14.273 1.00 83.00 82 ALA A O 1
ATOM 630 N N . ASN A 1 83 ? 6.375 19.574 -14.323 1.00 91.25 83 ASN A N 1
ATOM 631 C CA . ASN A 1 83 ? 5.210 20.304 -13.820 1.00 91.25 83 ASN A CA 1
ATOM 632 C C . ASN A 1 83 ? 4.489 19.564 -12.684 1.00 91.25 83 ASN A C 1
ATOM 634 O O . ASN A 1 83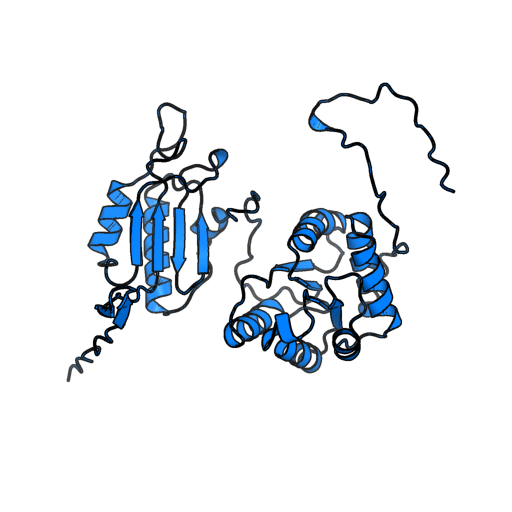 ? 3.300 19.264 -12.756 1.00 91.25 83 ASN A O 1
ATOM 638 N N . VAL A 1 84 ? 5.268 19.214 -11.658 1.00 89.69 84 VAL A N 1
ATOM 639 C CA . VAL A 1 84 ? 4.795 18.436 -10.515 1.00 89.69 84 VAL A CA 1
ATOM 640 C C . VAL A 1 84 ? 4.028 19.327 -9.546 1.00 89.69 84 VAL A C 1
ATOM 642 O O . VAL A 1 84 ? 4.449 20.446 -9.231 1.00 89.69 84 VAL A O 1
ATOM 645 N N . VAL A 1 85 ? 2.927 18.788 -9.036 1.00 92.81 85 VAL A N 1
ATOM 646 C CA . VAL A 1 85 ? 2.055 19.407 -8.042 1.00 92.81 85 VAL A CA 1
ATOM 647 C C . VAL A 1 85 ? 1.841 18.422 -6.897 1.00 92.81 85 VAL A C 1
ATOM 649 O O . VAL A 1 85 ? 1.556 17.253 -7.131 1.00 92.81 85 VAL A O 1
ATOM 652 N N . MET A 1 86 ? 1.955 18.884 -5.653 1.00 90.94 86 MET A N 1
ATOM 653 C CA . MET A 1 86 ? 1.641 18.083 -4.467 1.00 90.94 86 MET A CA 1
ATOM 654 C C . MET A 1 86 ? 0.529 18.755 -3.668 1.00 90.94 86 MET A C 1
ATOM 656 O O . MET A 1 86 ? 0.654 19.912 -3.271 1.00 90.94 86 MET A O 1
ATOM 660 N N . LEU A 1 87 ? -0.539 18.020 -3.386 1.00 91.44 87 LEU A N 1
ATOM 661 C CA . LEU A 1 87 ? -1.626 18.450 -2.519 1.00 91.44 87 LEU A CA 1
ATOM 662 C C . LEU A 1 87 ? -1.597 17.642 -1.224 1.00 91.44 87 LEU A C 1
ATOM 664 O O . LEU A 1 87 ? -1.808 16.435 -1.231 1.00 91.44 87 LEU A O 1
ATOM 668 N N . LEU A 1 88 ? -1.378 18.325 -0.107 1.00 81.00 88 LEU A N 1
ATOM 669 C CA . LEU A 1 88 ? -1.646 17.810 1.226 1.00 81.00 88 LEU A CA 1
ATOM 670 C C . LEU A 1 88 ? -3.059 18.242 1.627 1.00 81.00 88 LEU A C 1
ATOM 672 O O . LEU A 1 88 ? -3.320 19.442 1.715 1.00 81.00 88 LEU A O 1
ATOM 676 N N . PHE A 1 89 ? -3.966 17.310 1.888 1.00 81.31 89 PHE A N 1
ATOM 677 C CA . PHE A 1 89 ? -5.315 17.620 2.361 1.00 81.31 89 PHE A CA 1
ATOM 678 C C . PHE A 1 89 ? -5.726 16.626 3.440 1.00 81.31 89 PHE A C 1
ATOM 680 O O . PHE A 1 89 ? -5.647 15.424 3.230 1.00 81.31 89 PHE A O 1
ATOM 687 N N . ASP A 1 90 ? -6.123 17.137 4.604 1.00 73.31 90 ASP A N 1
ATOM 688 C CA . ASP A 1 90 ? -6.572 16.335 5.748 1.00 73.31 90 ASP A CA 1
ATOM 689 C C . ASP A 1 90 ? -5.606 15.195 6.138 1.00 73.31 90 ASP A C 1
ATOM 691 O O . ASP A 1 90 ? -6.006 14.095 6.484 1.00 73.31 90 ASP A O 1
ATOM 695 N N . GLY A 1 91 ? -4.294 15.444 6.033 1.00 62.12 91 GLY A N 1
ATOM 696 C CA . GLY A 1 91 ? -3.250 14.449 6.316 1.00 62.12 91 GLY A CA 1
ATOM 697 C C . GLY A 1 91 ? -2.858 13.552 5.135 1.00 62.12 91 GLY A C 1
ATOM 698 O O . GLY A 1 91 ? -1.814 12.907 5.202 1.00 62.12 91 GLY A O 1
ATOM 699 N N . HIS A 1 92 ? -3.602 13.571 4.026 1.00 69.19 92 HIS A N 1
ATOM 700 C CA . HIS A 1 92 ? -3.285 12.821 2.809 1.00 69.19 92 HIS A CA 1
ATOM 701 C C . HIS A 1 92 ? -2.393 13.629 1.868 1.00 69.19 92 HIS A C 1
ATOM 703 O O . HIS A 1 92 ? -2.751 14.739 1.475 1.00 69.19 92 HIS A O 1
ATOM 709 N N . ALA A 1 93 ? -1.246 13.068 1.480 1.00 78.75 93 ALA A N 1
ATOM 710 C CA . ALA A 1 93 ? -0.371 13.639 0.460 1.00 78.75 93 ALA A CA 1
ATOM 711 C C . ALA A 1 93 ? -0.650 12.991 -0.902 1.00 78.75 93 ALA A C 1
ATOM 713 O O . ALA A 1 93 ? -0.467 11.789 -1.078 1.00 78.75 93 ALA A O 1
ATOM 714 N N . VAL A 1 94 ? -1.060 13.804 -1.869 1.00 81.25 94 VAL A N 1
ATOM 715 C CA . VAL A 1 94 ? -1.357 13.398 -3.244 1.00 81.25 94 VAL A CA 1
ATOM 716 C C . VAL A 1 94 ? -0.388 14.103 -4.178 1.00 81.25 94 VAL A C 1
ATOM 718 O O . VAL A 1 94 ? -0.222 15.320 -4.085 1.00 81.25 94 VAL A O 1
ATOM 721 N N . TRP A 1 95 ? 0.239 13.359 -5.083 1.00 84.31 95 TRP A N 1
ATOM 722 C CA . TRP A 1 95 ? 1.196 13.901 -6.042 1.00 84.31 95 TRP A CA 1
ATOM 723 C C . TRP A 1 95 ? 0.675 13.736 -7.453 1.00 84.31 95 TRP A C 1
ATOM 725 O O . TRP A 1 95 ? 0.183 12.668 -7.808 1.00 84.31 95 TRP A O 1
ATOM 735 N N . PHE A 1 96 ? 0.835 14.782 -8.252 1.00 90.38 96 PHE A N 1
ATOM 736 C CA . PHE A 1 96 ? 0.475 14.790 -9.654 1.00 90.38 96 PHE A CA 1
ATOM 737 C C . PHE A 1 96 ? 1.612 15.314 -10.513 1.00 90.38 96 PHE A C 1
ATOM 739 O O . PHE A 1 96 ? 2.397 16.159 -10.075 1.00 90.38 96 PHE A O 1
ATOM 746 N N . HIS A 1 97 ? 1.676 14.849 -11.751 1.00 89.81 97 HIS A N 1
ATOM 747 C CA . HIS A 1 97 ? 2.657 15.310 -12.720 1.00 89.81 97 HIS A CA 1
ATOM 748 C C . HIS A 1 97 ? 2.011 15.870 -13.986 1.00 89.81 97 HIS A C 1
ATOM 750 O O . HIS A 1 97 ? 0.798 15.807 -14.167 1.00 89.81 97 HIS A O 1
ATOM 756 N N . SER A 1 98 ? 2.839 16.421 -14.878 1.00 90.94 98 SER A N 1
ATOM 757 C CA . SER A 1 98 ? 2.422 16.877 -16.207 1.00 90.94 98 SER A CA 1
ATOM 758 C C . SER A 1 98 ? 1.239 17.855 -16.191 1.00 90.94 98 SER A C 1
ATOM 760 O O . SER A 1 98 ? 0.408 17.854 -17.102 1.00 90.94 98 SER A O 1
ATOM 762 N N . PHE A 1 99 ? 1.188 18.736 -15.186 1.00 93.12 99 PHE A N 1
ATOM 763 C CA . PHE A 1 99 ? 0.264 19.871 -15.148 1.00 93.12 99 PHE A CA 1
ATOM 764 C C . PHE A 1 99 ? 0.649 20.905 -16.216 1.00 93.12 99 PHE A C 1
ATOM 766 O O . PHE A 1 99 ? 1.311 21.909 -15.962 1.00 93.12 99 PHE A O 1
ATOM 773 N N . ASN A 1 100 ? 0.273 20.599 -17.454 1.00 91.12 100 ASN A N 1
ATOM 774 C CA . ASN A 1 100 ? 0.732 21.289 -18.658 1.00 91.12 100 ASN A CA 1
ATOM 775 C C . ASN A 1 100 ? -0.376 22.117 -19.324 1.00 91.12 100 ASN A C 1
ATOM 777 O O . ASN A 1 100 ? -0.170 22.636 -20.418 1.00 91.12 100 ASN A O 1
ATOM 781 N N . SER A 1 101 ? -1.561 22.203 -18.714 1.00 92.75 101 SER A N 1
ATOM 782 C CA . SER A 1 101 ? -2.709 22.902 -19.292 1.00 9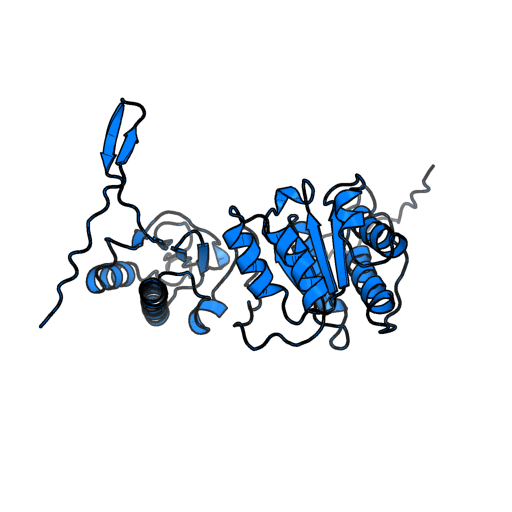2.75 101 SER A CA 1
ATOM 783 C C . SER A 1 101 ? -3.612 23.515 -18.229 1.00 92.75 101 SER A C 1
ATOM 785 O O . SER A 1 101 ? -3.787 22.959 -17.144 1.00 92.75 101 SER A O 1
ATOM 787 N N . ASP A 1 102 ? -4.268 24.613 -18.598 1.00 95.50 102 ASP A N 1
ATOM 788 C CA . ASP A 1 102 ? -5.237 25.324 -17.760 1.00 95.50 102 ASP A CA 1
ATOM 789 C C . ASP A 1 102 ? -6.372 24.413 -17.284 1.00 95.50 102 ASP A C 1
ATOM 791 O O . ASP A 1 102 ? -6.816 24.506 -16.141 1.00 95.50 102 ASP A O 1
ATOM 795 N N . ARG A 1 103 ? -6.802 23.473 -18.139 1.00 94.62 103 ARG A N 1
ATOM 796 C CA . ARG A 1 103 ? -7.837 22.486 -17.811 1.00 94.62 103 ARG A CA 1
ATOM 797 C C . ARG A 1 103 ? -7.493 21.704 -16.542 1.00 94.62 103 ARG A C 1
ATOM 799 O O . ARG A 1 103 ? -8.358 21.541 -15.689 1.00 94.62 103 ARG A O 1
ATOM 806 N N . LEU A 1 104 ? -6.250 21.239 -16.414 1.00 94.94 104 LEU A N 1
ATOM 807 C CA . LEU A 1 104 ? -5.811 20.463 -15.251 1.00 94.94 104 LEU A CA 1
ATOM 808 C C . LEU A 1 104 ? -5.754 21.326 -13.989 1.00 94.94 104 LEU A C 1
ATOM 810 O O . LEU A 1 104 ? -6.092 20.858 -12.903 1.00 94.94 104 LEU A O 1
ATOM 814 N N . VAL A 1 105 ? -5.391 22.603 -14.130 1.00 96.44 105 VAL A N 1
ATOM 815 C CA . VAL A 1 105 ? -5.426 23.561 -13.019 1.00 96.44 105 VAL A CA 1
ATOM 816 C C . VAL A 1 105 ? -6.861 23.759 -12.531 1.00 96.44 105 VAL A C 1
ATOM 818 O O . VAL A 1 105 ? -7.108 23.648 -11.331 1.00 96.44 105 VAL A O 1
ATOM 821 N N . TYR A 1 106 ? -7.820 23.976 -13.437 1.00 96.94 106 TYR A N 1
ATOM 822 C CA . TYR A 1 106 ? -9.236 24.080 -13.072 1.00 96.94 106 TYR A CA 1
ATOM 823 C C . TYR A 1 106 ? -9.754 22.806 -12.393 1.00 96.94 106 TYR A C 1
ATOM 825 O O . TYR A 1 106 ? -10.329 22.899 -11.309 1.00 96.94 106 TYR A O 1
ATOM 833 N N . ALA A 1 107 ? -9.468 21.634 -12.970 1.00 95.31 107 ALA A N 1
ATOM 834 C CA . ALA A 1 107 ? -9.841 20.332 -12.417 1.00 95.31 107 ALA A CA 1
ATOM 835 C C . ALA A 1 107 ? -9.325 20.133 -10.985 1.00 95.31 107 ALA A C 1
ATOM 837 O O . ALA A 1 107 ? -10.056 19.686 -10.100 1.00 95.31 107 ALA A O 1
ATOM 838 N N . LEU A 1 108 ? -8.069 20.510 -10.723 1.00 97.00 108 LEU A N 1
ATOM 839 C CA . LEU A 1 108 ? -7.480 20.417 -9.390 1.00 97.00 108 LEU A CA 1
ATOM 840 C C . LEU A 1 108 ? -8.204 21.306 -8.378 1.00 97.00 108 LEU A C 1
ATOM 842 O O . LEU A 1 108 ? -8.454 20.879 -7.251 1.00 97.00 108 LEU A O 1
ATOM 846 N N . PHE A 1 109 ? -8.541 22.538 -8.755 1.00 97.62 109 PHE A N 1
ATOM 847 C CA . PHE A 1 109 ? -9.261 23.434 -7.856 1.00 97.62 109 PHE A CA 1
ATOM 848 C C . PHE A 1 109 ? -10.709 22.995 -7.621 1.00 97.62 109 PHE A C 1
ATOM 850 O O . PHE A 1 109 ? -11.173 23.089 -6.483 1.00 97.62 109 PHE A O 1
ATOM 857 N N . ASP A 1 110 ? -11.390 22.461 -8.636 1.00 96.56 110 ASP A N 1
ATOM 858 C CA . ASP A 1 110 ? -12.716 21.850 -8.482 1.00 96.56 110 ASP A CA 1
ATOM 859 C C . ASP A 1 110 ? -12.659 20.671 -7.500 1.00 96.56 110 ASP A C 1
ATOM 861 O O . ASP A 1 110 ? -13.451 20.592 -6.560 1.00 96.56 110 ASP A O 1
ATOM 865 N N . TYR A 1 111 ? -11.652 19.809 -7.639 1.00 95.75 111 TYR A N 1
ATOM 866 C CA . TYR A 1 111 ? -11.403 18.695 -6.729 1.00 95.75 111 TYR A CA 1
ATOM 867 C C . TYR A 1 111 ? -11.109 19.142 -5.284 1.00 95.75 111 TYR A C 1
ATOM 869 O O . TYR A 1 111 ? -11.666 18.584 -4.335 1.00 95.75 111 TYR A O 1
ATOM 877 N N . ILE A 1 112 ? -10.308 20.195 -5.086 1.00 94.81 112 ILE A N 1
ATOM 878 C CA . ILE A 1 112 ? -10.074 20.785 -3.755 1.00 94.81 112 ILE A CA 1
ATOM 879 C C . ILE A 1 112 ? -11.384 21.284 -3.131 1.00 94.81 112 ILE A C 1
ATOM 881 O O . ILE A 1 112 ? -11.601 21.125 -1.927 1.00 94.81 112 ILE A O 1
ATOM 885 N N . GLU A 1 113 ? -12.266 21.901 -3.917 1.00 93.94 113 GLU A N 1
ATOM 886 C CA . GLU A 1 113 ? -13.558 22.368 -3.415 1.00 93.94 113 GLU A CA 1
ATOM 887 C C . GLU A 1 113 ? -14.517 21.223 -3.090 1.00 93.94 113 GLU A C 1
ATOM 889 O O . GLU A 1 113 ? -15.220 21.322 -2.081 1.00 93.94 113 GLU A O 1
ATOM 894 N N . LEU A 1 114 ? -14.489 20.127 -3.856 1.00 90.94 114 LEU A N 1
ATOM 895 C CA . LEU A 1 114 ? -15.222 18.898 -3.537 1.00 90.94 114 LEU A CA 1
ATOM 896 C C . LEU A 1 114 ? -14.785 18.324 -2.184 1.00 90.94 114 LEU A C 1
ATOM 898 O O . LEU A 1 114 ? -15.628 18.118 -1.311 1.00 90.94 114 LEU A O 1
ATOM 902 N N . MET A 1 115 ? -13.479 18.155 -1.957 1.00 90.81 115 MET A N 1
ATOM 903 C CA . MET A 1 115 ? -12.960 17.680 -0.665 1.00 90.81 115 MET A CA 1
ATOM 904 C C . MET A 1 115 ? -13.283 18.646 0.480 1.00 90.81 115 MET A C 1
ATOM 906 O O . MET A 1 115 ? -13.633 18.233 1.586 1.00 90.81 115 MET A O 1
ATOM 910 N N . ARG A 1 116 ? -13.245 19.960 0.226 1.00 89.19 116 ARG A N 1
ATOM 911 C CA . ARG A 1 116 ? -13.635 20.968 1.223 1.00 89.19 116 ARG A CA 1
ATOM 912 C C . ARG A 1 116 ? -15.121 20.888 1.574 1.00 89.19 116 ARG A C 1
ATOM 914 O O . ARG A 1 116 ? -15.463 21.077 2.739 1.00 89.19 116 ARG A O 1
ATOM 921 N N . ALA A 1 117 ? -15.986 20.648 0.590 1.00 87.44 117 ALA A N 1
ATOM 922 C CA . ALA A 1 117 ? -17.420 20.481 0.803 1.00 87.44 117 ALA A CA 1
ATOM 923 C C . ALA A 1 117 ? -17.728 19.188 1.573 1.00 87.44 117 ALA A C 1
ATOM 925 O O . ALA A 1 117 ? -18.567 19.210 2.470 1.00 87.44 117 ALA A O 1
ATOM 926 N N . ALA A 1 118 ? -17.010 18.103 1.271 1.00 78.94 118 ALA A N 1
ATOM 927 C CA . ALA A 1 118 ? -17.121 16.821 1.964 1.00 78.94 118 ALA A CA 1
ATOM 928 C C . ALA A 1 118 ? -16.475 16.816 3.362 1.00 78.94 118 ALA A C 1
ATOM 930 O O . ALA A 1 118 ? -16.805 15.967 4.182 1.00 78.94 118 ALA A O 1
ATOM 931 N N . GLN A 1 119 ? -15.570 17.763 3.639 1.00 81.00 119 GLN A N 1
ATOM 932 C CA . GLN A 1 119 ? -14.739 17.799 4.848 1.00 81.00 119 GLN A CA 1
ATOM 933 C C . GLN A 1 119 ? -13.923 16.516 5.071 1.00 81.00 119 GLN A C 1
ATOM 935 O O . GLN A 1 119 ? -13.661 16.152 6.213 1.00 81.00 119 GLN A O 1
ATOM 940 N N . ALA A 1 120 ? -13.532 15.854 3.987 1.00 74.44 120 ALA A N 1
ATOM 941 C CA . ALA A 1 120 ? -12.772 14.615 4.000 1.00 74.44 120 ALA A CA 1
ATOM 942 C C . ALA A 1 120 ? -11.936 14.515 2.721 1.00 74.44 120 ALA A C 1
ATOM 944 O O . ALA A 1 120 ? -12.235 15.167 1.712 1.00 74.44 120 ALA A O 1
ATOM 945 N N . TYR A 1 121 ? -10.904 13.679 2.761 1.00 80.50 121 TYR A N 1
ATOM 946 C CA . TYR A 1 121 ? -10.215 13.244 1.554 1.00 80.50 121 TYR A CA 1
ATOM 947 C C . TYR A 1 121 ? -11.160 12.436 0.653 1.00 80.50 121 TYR A C 1
ATOM 949 O O . TYR A 1 121 ? -11.956 11.624 1.123 1.00 80.50 121 TYR A O 1
ATOM 957 N N . LEU A 1 122 ? -11.055 12.657 -0.655 1.00 73.38 122 LEU A N 1
ATOM 958 C CA . LEU A 1 122 ? -11.744 11.897 -1.696 1.00 73.38 122 LEU A CA 1
ATOM 959 C C . LEU A 1 122 ? -10.688 11.386 -2.681 1.00 73.38 122 LEU A C 1
ATOM 961 O O . LEU A 1 122 ? -9.643 12.010 -2.777 1.00 73.38 122 LEU A O 1
ATOM 965 N N . PRO A 1 123 ? -10.905 10.293 -3.425 1.00 76.75 123 PRO A N 1
ATOM 966 C CA . PRO A 1 123 ? -9.998 9.932 -4.512 1.00 76.75 123 PRO A CA 1
ATOM 967 C C . PRO A 1 123 ? -10.032 10.989 -5.638 1.00 76.75 123 PRO A C 1
ATOM 969 O O . PRO A 1 123 ? -11.093 11.581 -5.876 1.00 76.75 123 PRO A O 1
ATOM 972 N N . PRO A 1 124 ? -8.915 11.226 -6.361 1.00 83.19 124 PRO A N 1
ATOM 973 C CA . PRO A 1 124 ? -8.902 12.151 -7.490 1.00 83.19 124 PRO A CA 1
ATOM 974 C C . PRO A 1 124 ? -9.903 11.741 -8.583 1.00 83.19 124 PRO A C 1
ATOM 976 O O . PRO A 1 124 ? -10.060 10.547 -8.853 1.00 83.19 124 PRO A O 1
ATOM 979 N N . PRO A 1 125 ? -10.567 12.702 -9.252 1.00 81.31 125 PRO A N 1
ATOM 980 C CA . PRO A 1 125 ? -11.386 12.404 -10.424 1.00 81.31 125 PRO A CA 1
ATOM 981 C C . PRO A 1 125 ? -10.520 11.815 -11.553 1.00 81.31 125 PRO A C 1
ATOM 983 O O . PRO A 1 125 ? -9.323 12.107 -11.591 1.00 81.31 125 PRO A O 1
ATOM 986 N N . PRO A 1 126 ? -11.095 11.051 -12.505 1.00 80.44 126 PRO A N 1
ATOM 987 C CA . PRO A 1 126 ? -10.332 10.328 -13.531 1.00 80.44 126 PRO A CA 1
ATOM 988 C C . PRO A 1 126 ? -9.283 11.175 -14.266 1.00 80.44 126 PRO A C 1
ATOM 990 O O . PRO A 1 126 ? -8.147 10.748 -14.427 1.00 80.44 126 PRO A O 1
ATOM 993 N N . GLU A 1 127 ? -9.620 12.421 -14.612 1.00 84.25 127 GLU A N 1
ATOM 994 C CA . GLU A 1 127 ? -8.707 13.336 -15.316 1.00 84.25 127 GLU A CA 1
ATOM 995 C C . GLU A 1 127 ? -7.458 13.745 -14.514 1.00 84.25 127 GLU A C 1
ATOM 997 O O . GLU A 1 127 ? -6.462 14.159 -15.103 1.00 84.25 127 GLU A O 1
ATOM 1002 N N . LEU A 1 128 ? -7.501 13.636 -13.184 1.00 85.62 128 LEU A N 1
ATOM 1003 C CA . LEU A 1 128 ? -6.357 13.852 -12.295 1.00 85.62 128 LEU A CA 1
ATOM 1004 C C . LEU A 1 128 ? -5.744 12.534 -11.814 1.00 85.62 128 LEU A C 1
ATOM 1006 O O . LEU A 1 128 ? -4.546 12.490 -11.543 1.00 85.62 128 LEU A O 1
ATOM 1010 N N . ALA A 1 129 ? -6.547 11.475 -11.701 1.00 76.12 129 ALA A N 1
ATOM 1011 C CA . ALA A 1 129 ? -6.104 10.154 -11.269 1.00 76.12 129 ALA A CA 1
ATOM 1012 C C . ALA A 1 129 ? -5.041 9.577 -12.216 1.00 76.12 129 ALA A C 1
ATOM 1014 O O . ALA A 1 129 ? -4.037 9.051 -11.743 1.00 76.12 129 ALA A O 1
ATOM 1015 N N . ASP A 1 130 ? -5.203 9.771 -13.529 1.00 77.88 130 ASP A N 1
ATOM 1016 C CA . ASP A 1 130 ? -4.235 9.328 -14.547 1.00 77.88 130 ASP A CA 1
ATOM 1017 C C . ASP A 1 130 ? -2.865 10.019 -14.431 1.00 77.88 130 ASP A C 1
ATOM 1019 O O . ASP A 1 130 ? -1.867 9.537 -14.964 1.00 77.88 130 ASP A O 1
ATOM 1023 N N . LEU A 1 131 ? -2.810 11.159 -13.739 1.00 82.12 131 LEU A N 1
ATOM 1024 C CA . LEU A 1 131 ? -1.596 11.943 -13.514 1.00 82.12 131 LEU A CA 1
ATOM 1025 C C . LEU A 1 131 ? -1.011 11.724 -12.117 1.00 82.12 131 LEU A C 1
ATOM 1027 O O . LEU A 1 131 ? -0.019 12.366 -11.759 1.00 82.12 131 LEU A O 1
ATOM 1031 N N . GLN A 1 132 ? -1.643 10.876 -11.302 1.00 82.75 132 GLN A N 1
ATOM 1032 C CA . GLN A 1 132 ? -1.208 10.607 -9.944 1.00 82.75 132 GLN A CA 1
ATOM 1033 C C . GLN A 1 132 ? 0.021 9.691 -9.945 1.00 82.75 132 GLN A C 1
ATOM 1035 O O . GLN A 1 132 ? 0.106 8.717 -10.692 1.00 82.75 132 GLN A O 1
ATOM 1040 N N . PHE A 1 133 ? 0.979 9.966 -9.065 1.00 62.12 133 PHE A N 1
ATOM 1041 C CA . PHE A 1 133 ? 2.156 9.113 -8.883 1.00 62.12 133 PHE A CA 1
ATOM 1042 C C . PHE A 1 133 ? 2.636 9.146 -7.422 1.00 62.12 133 PHE A C 1
ATOM 1044 O O . PHE A 1 133 ? 2.086 9.883 -6.603 1.00 62.12 133 PHE A O 1
ATOM 1051 N N . SER A 1 134 ? 3.656 8.356 -7.079 1.00 59.56 134 SER A N 1
ATOM 1052 C CA . SER A 1 134 ? 4.298 8.391 -5.758 1.00 59.56 134 SER A CA 1
ATOM 1053 C C . SER A 1 134 ? 5.680 9.047 -5.833 1.00 59.56 134 SER A C 1
ATOM 1055 O O . SER A 1 134 ? 6.530 8.646 -6.624 1.00 59.56 134 SER A O 1
ATOM 1057 N N . ALA A 1 135 ? 5.953 10.038 -4.978 1.00 49.31 135 ALA A N 1
ATOM 1058 C CA . ALA A 1 135 ? 7.239 10.751 -4.961 1.00 49.31 135 ALA A CA 1
ATOM 1059 C C . ALA A 1 135 ? 8.457 9.882 -4.614 1.00 49.31 135 ALA A C 1
ATOM 1061 O O . ALA A 1 135 ? 9.580 10.239 -4.967 1.00 49.31 135 ALA A O 1
ATOM 1062 N N . PHE A 1 136 ? 8.241 8.751 -3.939 1.00 43.81 136 PHE A N 1
ATOM 1063 C CA . PHE A 1 136 ? 9.309 7.843 -3.510 1.00 43.81 136 PHE A CA 1
ATOM 1064 C C . PHE A 1 136 ? 9.346 6.535 -4.307 1.00 43.81 136 PHE A C 1
ATOM 1066 O O . PHE A 1 136 ? 10.315 5.790 -4.196 1.00 43.81 136 PHE A O 1
ATOM 1073 N N . ASN A 1 137 ? 8.332 6.281 -5.140 1.00 38.50 137 ASN A N 1
ATOM 1074 C CA . ASN A 1 137 ? 8.262 5.117 -6.012 1.00 38.50 137 ASN A CA 1
ATOM 1075 C C . ASN A 1 137 ? 7.835 5.599 -7.404 1.00 38.50 137 ASN A C 1
ATOM 1077 O O . ASN A 1 137 ? 6.667 5.893 -7.632 1.00 38.50 137 ASN A O 1
ATOM 1081 N N . TRP A 1 138 ? 8.808 5.757 -8.305 1.00 41.34 138 TRP A N 1
ATOM 1082 C CA . TRP A 1 138 ? 8.712 6.454 -9.601 1.00 41.34 138 TRP A CA 1
ATOM 1083 C C . TRP A 1 138 ? 7.851 5.754 -10.667 1.00 41.34 138 TRP A C 1
ATOM 1085 O O . TRP A 1 138 ? 8.089 5.889 -11.868 1.00 41.34 138 TRP A O 1
ATOM 1095 N N . GLU A 1 139 ? 6.870 4.973 -10.240 1.00 37.28 139 GLU A N 1
ATOM 1096 C CA . GLU A 1 139 ? 5.880 4.359 -11.104 1.00 37.28 139 GLU A CA 1
ATOM 1097 C C . GLU A 1 139 ? 4.767 5.388 -11.353 1.00 37.28 139 GLU A C 1
ATOM 1099 O O . GLU A 1 139 ? 4.247 6.003 -10.416 1.00 37.28 139 GLU A O 1
ATOM 1104 N N . ALA A 1 140 ? 4.387 5.582 -12.623 1.00 34.28 140 ALA A N 1
ATOM 1105 C CA . ALA A 1 140 ? 3.050 6.083 -12.926 1.00 34.28 140 ALA A CA 1
ATOM 1106 C C . ALA A 1 140 ? 2.097 5.168 -12.160 1.00 34.28 140 ALA A C 1
ATOM 1108 O O . ALA A 1 140 ? 2.211 3.944 -12.312 1.00 34.28 140 ALA A O 1
ATOM 1109 N N . HIS A 1 141 ? 1.234 5.706 -11.292 1.00 38.28 141 HIS A N 1
ATOM 1110 C CA . HIS A 1 141 ? 0.250 4.843 -10.664 1.00 38.28 141 HIS A CA 1
ATOM 1111 C C . HIS A 1 141 ? -0.596 4.272 -11.797 1.00 38.28 141 HIS A C 1
ATOM 1113 O O . HIS A 1 141 ? -1.438 4.945 -12.382 1.00 38.28 141 HIS A O 1
ATOM 1119 N N . SER A 1 142 ? -0.330 3.004 -12.113 1.00 29.73 142 SER A N 1
ATOM 1120 C CA . SER A 1 142 ? -1.316 2.124 -12.702 1.00 29.73 142 SER A CA 1
ATOM 1121 C C . SER A 1 142 ? -2.481 2.203 -11.741 1.00 29.73 142 SER A C 1
ATOM 1123 O O . SER A 1 142 ? -2.377 1.690 -10.632 1.00 29.73 142 SER A O 1
ATOM 1125 N N . GLN A 1 143 ? -3.472 3.003 -12.129 1.00 30.70 143 GLN A N 1
ATOM 1126 C CA . GLN A 1 143 ? -4.836 3.013 -11.640 1.00 30.70 143 GLN A CA 1
ATOM 1127 C C . GLN A 1 143 ? -4.940 2.514 -10.194 1.00 30.70 143 GLN A C 1
ATOM 1129 O O . GLN A 1 143 ? -5.057 1.314 -9.958 1.00 30.70 143 GLN A O 1
ATOM 1134 N N . HIS A 1 144 ? -5.032 3.428 -9.222 1.00 33.31 144 HIS A N 1
ATOM 1135 C CA . HIS A 1 144 ? -6.058 3.158 -8.220 1.00 33.31 144 HIS A CA 1
ATOM 1136 C C . HIS A 1 144 ? -7.336 3.042 -9.042 1.00 33.31 144 HIS A C 1
ATOM 1138 O O . HIS A 1 144 ? -7.713 4.038 -9.674 1.00 33.31 144 HIS A O 1
ATOM 1144 N N . PRO A 1 145 ? -7.988 1.869 -9.115 1.00 29.45 145 PRO A N 1
ATOM 1145 C CA . PRO A 1 145 ? -9.337 1.877 -9.611 1.00 29.45 145 PRO A CA 1
ATOM 1146 C C . PRO A 1 145 ? -10.045 2.897 -8.727 1.00 29.45 145 PRO A C 1
ATOM 1148 O O . PRO A 1 145 ? -9.932 2.858 -7.494 1.00 29.45 145 PRO A O 1
ATOM 1151 N N . ALA A 1 146 ? -10.774 3.819 -9.357 1.00 28.88 146 ALA A N 1
ATOM 1152 C CA . ALA A 1 146 ? -11.960 4.349 -8.719 1.00 28.88 146 ALA A CA 1
ATOM 1153 C C . ALA A 1 146 ? -12.608 3.187 -7.960 1.00 28.88 146 ALA A C 1
ATOM 1155 O O . ALA A 1 146 ? -12.616 2.065 -8.473 1.00 28.88 146 ALA A O 1
ATOM 1156 N N . HIS A 1 147 ? -13.086 3.437 -6.745 1.00 37.34 147 HIS A N 1
ATOM 1157 C CA . HIS A 1 147 ? -13.903 2.487 -6.005 1.00 37.34 147 HIS A CA 1
ATOM 1158 C C . HIS A 1 147 ? -15.192 2.242 -6.814 1.00 37.34 147 HIS A C 1
ATOM 1160 O O . HIS A 1 147 ? -16.260 2.769 -6.521 1.00 37.34 147 HIS A O 1
ATOM 1166 N N . GLY A 1 148 ? -15.065 1.521 -7.925 1.00 31.61 148 GLY A N 1
ATOM 1167 C CA . GLY A 1 148 ? -16.107 0.716 -8.495 1.00 31.61 148 GLY A CA 1
ATOM 1168 C C . GLY A 1 148 ? -16.383 -0.400 -7.499 1.00 31.61 148 GLY A C 1
ATOM 1169 O O . GLY A 1 148 ? -15.558 -0.653 -6.613 1.00 31.61 148 GLY A O 1
ATOM 1170 N N . PRO A 1 149 ? -17.552 -1.041 -7.598 1.00 30.28 149 PRO A N 1
ATOM 1171 C CA . PRO A 1 149 ? -17.852 -2.180 -6.747 1.00 30.28 149 PRO A CA 1
ATOM 1172 C C . PRO A 1 149 ? -16.653 -3.127 -6.788 1.00 30.28 149 PRO A C 1
ATOM 1174 O O . PRO A 1 149 ? -16.160 -3.427 -7.879 1.00 30.28 149 PRO A O 1
ATOM 1177 N N . ALA A 1 150 ? -16.143 -3.490 -5.605 1.00 39.75 150 ALA A N 1
ATOM 1178 C CA . ALA A 1 150 ? -15.054 -4.439 -5.452 1.00 39.75 150 ALA A CA 1
ATOM 1179 C C . ALA A 1 150 ? -15.269 -5.572 -6.457 1.00 39.75 150 ALA A C 1
ATOM 1181 O O . ALA A 1 150 ? -16.349 -6.169 -6.483 1.00 39.75 150 ALA A O 1
ATOM 1182 N N . ALA A 1 151 ? -14.286 -5.822 -7.325 1.00 40.50 151 ALA A N 1
ATOM 1183 C CA . ALA A 1 151 ? -14.275 -7.078 -8.053 1.00 40.50 151 ALA A CA 1
ATOM 1184 C C . ALA A 1 151 ? -14.306 -8.159 -6.970 1.00 40.50 151 ALA A C 1
ATOM 1186 O O . ALA A 1 151 ? -13.382 -8.240 -6.163 1.00 40.50 151 ALA A O 1
ATOM 1187 N N . ALA A 1 152 ? -15.436 -8.852 -6.860 1.00 54.03 152 ALA A N 1
ATOM 1188 C CA . ALA A 1 152 ? -15.625 -9.866 -5.844 1.00 54.03 152 ALA A CA 1
ATOM 1189 C C . ALA A 1 152 ? -14.626 -10.998 -6.111 1.00 54.03 152 ALA A C 1
ATOM 1191 O O . ALA A 1 152 ? -14.516 -11.474 -7.242 1.00 54.03 152 ALA A O 1
ATOM 1192 N N . GLY A 1 153 ? -13.907 -11.391 -5.070 1.00 79.50 153 GLY A N 1
ATOM 1193 C CA . GLY A 1 153 ? -12.890 -12.428 -5.072 1.00 79.50 153 GLY A CA 1
ATOM 1194 C C . GLY A 1 153 ? -11.447 -11.908 -5.058 1.00 79.50 153 GLY A C 1
ATOM 1195 O O . GLY A 1 153 ? -11.152 -10.743 -5.334 1.00 79.50 153 GLY A O 1
ATOM 1196 N N . GLY A 1 154 ? -10.518 -12.806 -4.741 1.00 92.19 154 GLY A N 1
ATOM 1197 C CA . GLY A 1 154 ? -9.074 -12.605 -4.828 1.00 92.19 154 GLY A CA 1
ATOM 1198 C C . GLY A 1 154 ? -8.363 -12.281 -3.515 1.00 92.19 154 GLY A C 1
ATOM 1199 O O . GLY A 1 154 ? -8.841 -12.561 -2.417 1.00 92.19 154 GLY A O 1
ATOM 1200 N N . PHE A 1 155 ? -7.169 -11.710 -3.639 1.00 97.19 155 PHE A N 1
ATOM 1201 C CA . PHE A 1 155 ? -6.237 -11.473 -2.544 1.00 97.19 155 PHE A CA 1
ATOM 1202 C C . PHE A 1 155 ? -6.135 -9.991 -2.190 1.00 97.19 155 PHE A C 1
ATOM 1204 O O . PHE A 1 155 ? -6.013 -9.131 -3.066 1.00 97.19 155 PHE A O 1
ATOM 1211 N N . VAL A 1 156 ? -6.068 -9.701 -0.894 1.00 98.06 156 VAL A N 1
ATOM 1212 C CA . VAL A 1 156 ? -5.648 -8.407 -0.348 1.00 98.06 156 VAL A CA 1
ATOM 1213 C C . VAL A 1 156 ? -4.412 -8.611 0.515 1.00 98.06 156 VAL A C 1
ATOM 1215 O O . VAL A 1 156 ? -4.444 -9.356 1.487 1.00 98.06 156 VAL A O 1
ATOM 1218 N N . PHE A 1 157 ? -3.321 -7.929 0.181 1.00 98.19 157 PHE A N 1
ATOM 1219 C CA . PHE A 1 157 ? -2.057 -7.974 0.911 1.00 98.19 157 PHE A CA 1
ATOM 1220 C C . PHE A 1 157 ? -1.805 -6.618 1.577 1.00 98.19 157 PHE A C 1
ATOM 1222 O O . PHE A 1 157 ? -1.501 -5.638 0.898 1.00 98.19 157 PHE A O 1
ATOM 1229 N N . LEU A 1 158 ? -1.917 -6.550 2.903 1.00 98.00 158 LEU A N 1
ATOM 1230 C CA . LEU A 1 158 ? -1.630 -5.357 3.701 1.00 98.00 158 LEU A CA 1
ATOM 1231 C C . LEU A 1 158 ? -0.257 -5.504 4.363 1.00 98.00 158 LEU A C 1
ATOM 1233 O O . LEU A 1 158 ? -0.022 -6.459 5.102 1.00 98.00 158 LEU A O 1
ATOM 1237 N N . THR A 1 159 ? 0.659 -4.570 4.109 1.00 97.12 159 THR A N 1
ATOM 1238 C CA . THR A 1 159 ? 2.062 -4.706 4.539 1.00 97.12 159 THR A CA 1
ATOM 1239 C C . THR A 1 159 ? 2.693 -3.402 5.015 1.00 97.12 159 THR A C 1
ATOM 1241 O O . THR A 1 159 ? 2.400 -2.316 4.509 1.00 97.12 159 THR A O 1
ATOM 1244 N N . HIS A 1 160 ? 3.589 -3.505 5.997 1.00 92.31 160 HIS A N 1
ATOM 1245 C CA . HIS A 1 160 ? 4.482 -2.409 6.382 1.00 92.31 160 HIS A CA 1
ATOM 1246 C C . HIS A 1 160 ? 5.718 -2.283 5.477 1.00 92.31 160 HIS A C 1
ATOM 1248 O O . HIS A 1 160 ? 6.407 -1.267 5.550 1.00 92.31 160 HIS A O 1
ATOM 1254 N N . ALA A 1 161 ? 6.032 -3.301 4.672 1.00 89.06 161 ALA A N 1
ATOM 1255 C CA . ALA A 1 161 ? 7.256 -3.358 3.884 1.00 89.06 161 ALA A CA 1
ATOM 1256 C C . ALA A 1 161 ? 6.992 -3.027 2.408 1.00 89.06 161 ALA A C 1
ATOM 1258 O O . ALA A 1 161 ? 6.376 -3.808 1.684 1.00 89.06 161 ALA A O 1
ATOM 1259 N N . ASP A 1 162 ? 7.533 -1.905 1.926 1.00 85.44 162 ASP A N 1
ATOM 1260 C CA . ASP A 1 162 ? 7.408 -1.494 0.516 1.00 85.44 162 ASP A CA 1
ATOM 1261 C C . ASP A 1 162 ? 8.008 -2.518 -0.461 1.00 85.44 162 ASP A C 1
ATOM 1263 O O . ASP A 1 162 ? 7.566 -2.636 -1.604 1.00 85.44 162 ASP A O 1
ATOM 1267 N N . THR A 1 163 ? 8.983 -3.311 -0.008 1.00 87.12 163 THR A N 1
ATOM 1268 C CA . THR A 1 163 ? 9.575 -4.406 -0.790 1.00 87.12 163 THR A CA 1
ATOM 1269 C C . THR A 1 163 ? 8.550 -5.456 -1.206 1.00 87.12 163 THR A C 1
ATOM 1271 O O . THR A 1 163 ? 8.696 -6.044 -2.275 1.00 87.12 163 THR A O 1
ATOM 1274 N N . ASP A 1 164 ? 7.500 -5.667 -0.410 1.00 93.56 164 ASP A N 1
ATOM 1275 C CA . ASP A 1 164 ? 6.426 -6.600 -0.757 1.00 93.56 164 ASP A CA 1
ATOM 1276 C C . ASP A 1 164 ? 5.576 -6.035 -1.887 1.00 93.56 164 ASP A C 1
ATOM 1278 O O . ASP A 1 164 ? 5.274 -6.739 -2.844 1.00 93.56 164 ASP A O 1
ATOM 1282 N N . LEU A 1 165 ? 5.244 -4.742 -1.821 1.00 92.44 165 LEU A N 1
ATOM 1283 C CA . LEU A 1 165 ? 4.478 -4.060 -2.865 1.00 92.44 165 LEU A CA 1
ATOM 1284 C C . LEU A 1 165 ? 5.242 -4.045 -4.191 1.00 92.44 165 LEU A C 1
ATOM 1286 O O . LEU A 1 165 ? 4.661 -4.305 -5.243 1.00 92.44 165 LEU A O 1
ATOM 1290 N N . LEU A 1 166 ? 6.555 -3.811 -4.134 1.00 89.81 166 LEU A N 1
ATOM 1291 C CA . LEU A 1 166 ? 7.440 -3.906 -5.293 1.00 89.81 166 LEU A CA 1
ATOM 1292 C C . LEU A 1 166 ? 7.507 -5.331 -5.851 1.00 89.81 166 LEU A C 1
ATOM 1294 O O . LEU A 1 166 ? 7.501 -5.513 -7.066 1.00 89.81 166 LEU A O 1
ATOM 1298 N N . ALA A 1 167 ? 7.560 -6.352 -4.995 1.00 93.06 167 ALA A N 1
ATOM 1299 C CA . ALA A 1 167 ? 7.547 -7.734 -5.456 1.00 93.06 167 ALA A CA 1
ATOM 1300 C C . ALA A 1 167 ? 6.211 -8.085 -6.127 1.00 93.06 167 ALA A C 1
ATOM 1302 O O . ALA A 1 167 ? 6.202 -8.627 -7.234 1.00 93.06 167 ALA A O 1
ATOM 1303 N N . LEU A 1 168 ? 5.089 -7.703 -5.510 1.00 95.31 168 LEU A N 1
ATOM 1304 C CA . LEU A 1 168 ? 3.746 -7.895 -6.056 1.00 95.31 168 LEU A CA 1
ATOM 1305 C C . LEU A 1 168 ? 3.582 -7.194 -7.412 1.00 95.31 168 LEU A C 1
ATOM 1307 O O . LEU A 1 168 ? 3.071 -7.816 -8.341 1.00 95.31 168 LEU A O 1
ATOM 1311 N N . SER A 1 169 ? 4.085 -5.963 -7.583 1.00 92.94 169 SER A N 1
ATOM 1312 C CA . SER A 1 169 ? 3.979 -5.241 -8.864 1.00 92.94 169 SER A CA 1
ATOM 1313 C C . SER A 1 169 ? 4.697 -5.948 -10.021 1.00 92.94 169 SER A C 1
ATOM 1315 O O . SER A 1 169 ? 4.308 -5.799 -11.181 1.00 92.94 169 SER A O 1
ATOM 1317 N N . LYS A 1 170 ? 5.720 -6.764 -9.729 1.00 92.88 170 LYS A N 1
ATOM 1318 C CA . LYS A 1 170 ? 6.426 -7.585 -10.729 1.00 92.88 170 LYS A CA 1
ATOM 1319 C C . LYS A 1 170 ? 5.833 -8.980 -10.907 1.00 92.88 170 LYS A C 1
ATOM 1321 O O . LYS A 1 170 ? 5.951 -9.535 -11.999 1.00 92.88 170 LYS A O 1
ATOM 1326 N N . VAL A 1 171 ? 5.248 -9.551 -9.857 1.00 96.06 171 VAL A N 1
ATOM 1327 C CA . VAL A 1 171 ? 4.722 -10.923 -9.839 1.00 96.06 171 VAL A CA 1
ATOM 1328 C C . VAL A 1 171 ? 3.310 -11.001 -10.407 1.00 96.06 171 VAL A C 1
ATOM 1330 O O . VAL A 1 171 ? 3.053 -11.853 -11.250 1.00 96.06 171 VAL A O 1
ATOM 1333 N N . VAL A 1 172 ? 2.407 -10.102 -10.006 1.00 94.56 172 VAL A N 1
ATOM 1334 C CA . VAL A 1 172 ? 0.984 -10.168 -10.383 1.00 94.56 172 VAL A CA 1
ATOM 1335 C C . VAL A 1 172 ? 0.768 -10.222 -11.904 1.00 94.56 172 VAL A C 1
ATOM 1337 O O . VAL A 1 172 ? 0.010 -11.082 -12.349 1.00 94.56 172 VAL A O 1
ATOM 1340 N N . PRO A 1 173 ? 1.481 -9.439 -12.743 1.00 92.44 173 PRO A N 1
ATOM 1341 C CA . PRO A 1 173 ? 1.349 -9.549 -14.199 1.00 92.44 173 PRO A CA 1
ATOM 1342 C C . PRO A 1 173 ? 1.749 -10.915 -14.785 1.00 92.44 173 PRO A C 1
ATOM 1344 O O . PRO A 1 173 ? 1.361 -11.230 -15.907 1.00 92.44 173 PRO A O 1
ATOM 1347 N N . ARG A 1 174 ? 2.543 -11.720 -14.064 1.00 90.94 174 ARG A N 1
ATOM 1348 C CA . ARG A 1 174 ? 3.047 -13.032 -14.514 1.00 90.94 174 ARG A CA 1
ATOM 1349 C C . ARG A 1 174 ? 2.107 -14.189 -14.181 1.00 90.94 174 ARG A C 1
ATOM 1351 O O . ARG A 1 174 ? 2.231 -15.243 -14.793 1.00 90.94 174 ARG A O 1
ATOM 1358 N N . LEU A 1 175 ? 1.178 -13.996 -13.243 1.00 90.75 175 LEU A N 1
ATOM 1359 C CA . LEU A 1 175 ? 0.225 -15.028 -12.817 1.00 90.75 175 LEU A CA 1
ATOM 1360 C C . LEU A 1 175 ? -0.847 -15.319 -13.880 1.00 90.75 175 LEU A C 1
ATOM 1362 O O . LEU A 1 175 ? -1.449 -16.388 -13.876 1.00 90.75 175 LEU A O 1
ATOM 1366 N N . GLY A 1 176 ? -1.034 -14.397 -14.827 1.00 86.00 176 GLY A N 1
ATOM 1367 C CA . GLY A 1 176 ? -2.012 -14.523 -15.901 1.00 86.00 176 GLY A CA 1
ATOM 1368 C C . GLY A 1 176 ? -3.431 -14.114 -15.479 1.00 86.00 176 GLY A C 1
ATOM 1369 O O . GLY A 1 176 ? -3.692 -13.863 -14.305 1.00 86.00 176 GLY A O 1
ATOM 1370 N N . PRO A 1 177 ? -4.358 -14.008 -16.445 1.00 85.75 177 PRO A N 1
ATOM 1371 C CA . PRO A 1 177 ? -5.703 -13.474 -16.214 1.00 85.75 177 PRO A CA 1
ATOM 1372 C C . PRO A 1 177 ? -6.649 -14.437 -15.482 1.00 85.75 177 PRO A C 1
ATOM 1374 O O . PRO A 1 177 ? -7.688 -14.000 -15.002 1.00 85.75 177 PRO A O 1
ATOM 1377 N N . GLU A 1 178 ? -6.323 -15.732 -15.425 1.00 87.06 178 GLU A N 1
ATOM 1378 C CA . GLU A 1 178 ? -7.131 -16.740 -14.721 1.00 87.06 178 GLU A CA 1
ATOM 1379 C C . GLU A 1 178 ? -6.868 -16.750 -13.211 1.00 87.06 178 GLU A C 1
ATOM 1381 O O . GLU A 1 178 ? -7.674 -17.278 -12.446 1.00 87.06 178 GLU A O 1
ATOM 1386 N N . PHE A 1 179 ? -5.749 -16.169 -12.771 1.00 92.25 179 PHE A N 1
ATOM 1387 C CA . PHE A 1 179 ? -5.399 -16.110 -11.360 1.00 92.25 179 PHE A CA 1
ATOM 1388 C C . PHE A 1 179 ? -6.290 -15.099 -10.613 1.00 92.25 179 PHE A C 1
ATOM 1390 O O . PHE A 1 179 ? -6.551 -14.016 -11.149 1.00 92.25 179 PHE A O 1
ATOM 1397 N N . PRO A 1 180 ? -6.737 -15.397 -9.374 1.00 89.81 180 PRO A N 1
ATOM 1398 C CA . PRO A 1 180 ? -7.556 -14.468 -8.601 1.00 89.81 180 PRO A CA 1
ATOM 1399 C C . PRO A 1 180 ? -6.874 -13.097 -8.439 1.00 89.81 180 PRO A C 1
ATOM 1401 O O . PRO A 1 180 ? -5.671 -13.038 -8.177 1.00 89.81 180 PRO A O 1
ATOM 1404 N N . PRO A 1 181 ? -7.603 -11.975 -8.567 1.00 92.94 181 PRO A N 1
ATOM 1405 C CA . PRO A 1 181 ? -6.990 -10.650 -8.571 1.00 92.94 181 PRO A CA 1
ATOM 1406 C C . PRO A 1 181 ? -6.255 -10.377 -7.255 1.00 92.94 181 PRO A C 1
ATOM 1408 O O . PRO A 1 181 ? -6.765 -10.674 -6.180 1.00 92.94 181 PRO A O 1
ATOM 1411 N N . VAL A 1 182 ? -5.064 -9.779 -7.326 1.00 96.12 182 VAL A N 1
ATOM 1412 C CA . VAL A 1 182 ? -4.225 -9.506 -6.149 1.00 96.12 182 VAL A CA 1
ATOM 1413 C C . VAL A 1 182 ? -4.060 -8.005 -5.964 1.00 96.12 182 VAL A C 1
ATOM 1415 O O . VAL A 1 182 ? -3.593 -7.305 -6.863 1.00 96.12 182 VAL A O 1
ATOM 1418 N N . ARG A 1 183 ? -4.419 -7.509 -4.780 1.00 94.56 183 ARG A N 1
ATOM 1419 C CA . ARG A 1 183 ? -4.345 -6.092 -4.409 1.00 94.56 183 ARG A CA 1
ATOM 1420 C C . ARG A 1 183 ? -3.369 -5.911 -3.253 1.00 94.56 183 ARG A C 1
ATOM 1422 O O . ARG A 1 183 ? -3.593 -6.437 -2.168 1.00 94.56 183 ARG A O 1
ATOM 1429 N N . GLY A 1 184 ? -2.278 -5.184 -3.482 1.00 95.31 184 GLY A N 1
ATOM 1430 C CA . GLY A 1 184 ? -1.282 -4.862 -2.457 1.00 95.31 184 GLY A CA 1
ATOM 1431 C C . GLY A 1 184 ? -1.457 -3.443 -1.922 1.00 95.31 184 GLY A C 1
ATOM 1432 O O . GLY A 1 184 ? -1.582 -2.504 -2.706 1.00 95.31 184 GLY A O 1
ATOM 1433 N N . HIS A 1 185 ? -1.421 -3.272 -0.600 1.00 95.19 185 HIS A N 1
ATOM 1434 C CA . HIS A 1 185 ? -1.537 -1.971 0.051 1.00 95.19 185 HIS A CA 1
ATOM 1435 C C . HIS A 1 185 ? -0.519 -1.788 1.181 1.00 95.19 185 HIS A C 1
ATOM 1437 O O . HIS A 1 185 ? -0.387 -2.619 2.081 1.00 95.19 185 HIS A O 1
ATOM 1443 N N . GLY A 1 186 ? 0.175 -0.650 1.159 1.00 91.75 186 GLY A N 1
ATOM 1444 C CA . GLY A 1 186 ? 1.066 -0.240 2.240 1.00 91.75 186 GLY A CA 1
ATOM 1445 C C . GLY A 1 186 ? 0.285 0.381 3.392 1.00 91.75 186 GLY A C 1
ATOM 1446 O O . GLY A 1 186 ? -0.512 1.287 3.167 1.00 91.75 186 GLY A O 1
ATOM 1447 N N . ILE A 1 187 ? 0.543 -0.049 4.625 1.00 94.31 187 ILE A N 1
ATOM 1448 C CA . ILE A 1 187 ? -0.174 0.432 5.824 1.00 94.31 187 ILE A CA 1
ATOM 1449 C C . ILE A 1 187 ? 0.664 1.348 6.726 1.00 94.31 187 ILE A C 1
ATOM 1451 O O . ILE A 1 187 ? 0.133 1.956 7.649 1.00 94.31 187 ILE A O 1
ATOM 1455 N N . ALA A 1 188 ? 1.952 1.543 6.423 1.00 86.06 188 ALA A N 1
ATOM 1456 C CA . ALA A 1 188 ? 2.868 2.344 7.246 1.00 86.06 188 ALA A CA 1
ATOM 1457 C C . ALA A 1 188 ? 2.475 3.834 7.380 1.00 86.06 188 ALA A C 1
ATOM 1459 O O . ALA A 1 188 ? 2.924 4.528 8.302 1.00 86.06 188 ALA A O 1
ATOM 1460 N N . HIS A 1 189 ? 1.654 4.344 6.458 1.00 81.06 189 HIS A N 1
ATOM 1461 C CA . HIS A 1 189 ? 1.169 5.724 6.457 1.00 81.06 189 HIS A CA 1
ATOM 1462 C C . HIS A 1 189 ? 0.034 5.967 7.466 1.00 81.06 189 HIS A C 1
ATOM 1464 O O . HIS A 1 189 ? -0.204 7.116 7.833 1.00 81.06 189 HIS A O 1
ATOM 1470 N N . LEU A 1 190 ? -0.626 4.911 7.946 1.00 83.00 190 LEU A N 1
ATOM 1471 C CA . LEU A 1 190 ? -1.754 4.991 8.871 1.00 83.00 190 LEU A CA 1
ATOM 1472 C C . LEU A 1 190 ? -1.222 5.213 10.291 1.00 83.00 190 LEU A C 1
ATOM 1474 O O . LEU A 1 190 ? -0.386 4.452 10.777 1.00 83.00 190 LEU A O 1
ATOM 1478 N N . LYS A 1 191 ? -1.646 6.309 10.933 1.00 81.06 191 LYS A N 1
ATOM 1479 C CA . LYS A 1 191 ? -1.117 6.742 12.243 1.00 81.06 191 LYS A CA 1
ATOM 1480 C C . LYS A 1 191 ? -2.138 6.702 13.372 1.00 81.06 191 LYS A C 1
ATOM 1482 O O . LYS A 1 191 ? -1.736 6.791 14.529 1.00 81.06 191 LYS A O 1
ATOM 1487 N N . SER A 1 192 ? -3.425 6.598 13.054 1.00 86.25 192 SER A N 1
ATOM 1488 C CA . SER A 1 192 ? -4.495 6.501 14.042 1.00 86.25 192 SER A CA 1
ATOM 1489 C C . SER A 1 192 ? -5.275 5.201 13.871 1.00 86.25 192 SER A C 1
ATOM 1491 O O . SER A 1 192 ? -5.377 4.665 12.766 1.00 86.25 192 SER A O 1
ATOM 1493 N N . ASP A 1 193 ? -5.838 4.706 14.973 1.00 90.62 193 ASP A N 1
ATOM 1494 C CA . ASP A 1 193 ? -6.681 3.509 14.960 1.00 90.62 193 ASP A CA 1
ATOM 1495 C C . ASP A 1 193 ? -7.922 3.690 14.087 1.00 90.62 193 ASP A C 1
ATOM 1497 O O . ASP A 1 193 ? -8.341 2.749 13.418 1.00 90.62 193 ASP A O 1
ATOM 1501 N N . ASP A 1 194 ? -8.507 4.887 14.077 1.00 82.25 194 ASP A N 1
ATOM 1502 C CA . ASP A 1 194 ? -9.717 5.158 13.304 1.00 82.25 194 ASP A CA 1
ATOM 1503 C C . ASP A 1 194 ? -9.419 5.179 11.802 1.00 82.25 194 ASP A C 1
ATOM 1505 O O . ASP A 1 194 ? -10.165 4.570 11.034 1.00 82.25 194 ASP A O 1
ATOM 1509 N N . ASP A 1 195 ? -8.287 5.760 11.387 1.00 80.25 195 ASP A N 1
ATOM 1510 C CA . ASP A 1 195 ? -7.838 5.701 9.990 1.00 80.25 195 ASP A CA 1
ATOM 1511 C C . ASP A 1 195 ? -7.525 4.260 9.580 1.00 80.25 195 ASP A C 1
ATOM 1513 O O . ASP A 1 195 ? -7.893 3.828 8.491 1.00 80.25 195 ASP A O 1
ATOM 1517 N N . ALA A 1 196 ? -6.876 3.490 10.458 1.00 87.38 196 ALA A N 1
ATOM 1518 C CA . ALA A 1 196 ? -6.552 2.094 10.191 1.00 87.38 196 ALA A CA 1
ATOM 1519 C C . ALA A 1 196 ? -7.815 1.229 10.040 1.00 87.38 196 ALA A C 1
ATOM 1521 O O . ALA A 1 196 ? -7.896 0.414 9.119 1.00 87.38 196 ALA A O 1
ATOM 1522 N N . ARG A 1 197 ? -8.830 1.435 10.892 1.00 91.75 197 ARG A N 1
ATOM 1523 C CA . ARG A 1 197 ? -10.141 0.772 10.782 1.00 91.75 197 ARG A CA 1
ATOM 1524 C C . ARG A 1 197 ? -10.856 1.154 9.493 1.00 91.75 197 ARG A C 1
ATOM 1526 O O . ARG A 1 197 ? -11.265 0.268 8.748 1.00 91.75 197 ARG A O 1
ATOM 1533 N N . ALA A 1 198 ? -10.966 2.454 9.219 1.00 80.50 198 ALA A N 1
ATOM 1534 C CA . ALA A 1 198 ? -11.625 2.965 8.022 1.00 80.50 198 ALA A CA 1
ATOM 1535 C C . ALA A 1 198 ? -10.941 2.463 6.744 1.00 80.50 198 ALA A C 1
ATOM 1537 O O . ALA A 1 198 ? -11.613 2.097 5.782 1.00 80.50 198 ALA A O 1
ATOM 1538 N N . PHE A 1 199 ? -9.608 2.387 6.749 1.00 85.00 199 PHE A N 1
ATOM 1539 C CA . PHE A 1 199 ? -8.838 1.845 5.640 1.00 85.00 199 PHE A CA 1
ATOM 1540 C C . PHE A 1 199 ? -9.157 0.369 5.396 1.00 85.00 199 PHE A C 1
ATOM 1542 O O . PHE A 1 199 ? -9.459 -0.006 4.266 1.00 85.00 199 PHE A O 1
ATOM 1549 N N . VAL A 1 200 ? -9.150 -0.461 6.445 1.00 93.25 200 VAL A N 1
ATOM 1550 C CA . VAL A 1 200 ? -9.525 -1.881 6.347 1.00 93.25 200 VAL A CA 1
ATOM 1551 C C . VAL A 1 200 ? -10.947 -2.038 5.817 1.00 93.25 200 VAL A C 1
ATOM 1553 O O . VAL A 1 200 ? -11.162 -2.807 4.885 1.00 93.25 200 VAL A O 1
ATOM 1556 N N . ASP A 1 201 ? -11.897 -1.269 6.350 1.00 89.31 201 ASP A N 1
ATOM 1557 C CA . ASP A 1 201 ? -13.288 -1.278 5.892 1.00 89.31 201 ASP A CA 1
ATOM 1558 C C . ASP A 1 201 ? -13.454 -0.850 4.432 1.00 89.31 201 ASP A C 1
ATOM 1560 O O . ASP A 1 201 ? -14.414 -1.262 3.789 1.00 89.31 201 ASP A O 1
ATOM 1564 N N . ALA A 1 202 ? -12.530 -0.052 3.898 1.00 86.06 202 ALA A N 1
ATOM 1565 C CA . ALA A 1 202 ? -12.533 0.317 2.493 1.00 86.06 202 ALA A CA 1
ATOM 1566 C C . ALA A 1 202 ? -11.897 -0.766 1.609 1.00 86.06 202 ALA A C 1
ATOM 1568 O O . ALA A 1 202 ? -12.427 -1.071 0.548 1.00 86.06 202 ALA A O 1
ATOM 1569 N N . VAL A 1 203 ? -10.756 -1.344 1.996 1.00 89.50 203 VAL A N 1
ATOM 1570 C CA . VAL A 1 203 ? -9.943 -2.153 1.064 1.00 89.50 203 VAL A CA 1
ATOM 1571 C C . VAL A 1 203 ? -10.147 -3.660 1.183 1.00 89.50 203 VAL A C 1
ATOM 1573 O O . VAL A 1 203 ? -9.909 -4.374 0.213 1.00 89.50 203 VAL A O 1
ATOM 1576 N N . VAL A 1 204 ? -10.565 -4.170 2.339 1.00 91.06 204 VAL A N 1
ATOM 1577 C CA . VAL A 1 204 ? -10.730 -5.616 2.568 1.00 91.06 204 VAL A CA 1
ATOM 1578 C C . VAL A 1 204 ? -12.015 -6.210 1.975 1.00 91.06 204 VAL A C 1
ATOM 1580 O O . VAL A 1 204 ? -11.946 -7.359 1.521 1.00 91.06 204 VAL A O 1
ATOM 1583 N N . PRO A 1 205 ? -13.164 -5.501 1.920 1.00 87.69 205 PRO A N 1
ATOM 1584 C CA . PRO A 1 205 ? -14.386 -6.089 1.384 1.00 87.69 205 PRO A CA 1
ATOM 1585 C C . PRO A 1 205 ? -14.206 -6.692 -0.012 1.00 87.69 205 PRO A C 1
ATOM 1587 O O . PRO A 1 205 ? -13.523 -6.136 -0.878 1.00 87.69 205 PRO A O 1
ATOM 1590 N N . GLY A 1 206 ? -14.829 -7.853 -0.212 1.00 82.69 206 GLY A N 1
ATOM 1591 C CA . GLY A 1 206 ? -14.789 -8.592 -1.471 1.00 82.69 206 GLY A CA 1
ATOM 1592 C C . GLY A 1 206 ? -13.511 -9.396 -1.717 1.00 82.69 206 GLY A C 1
ATOM 1593 O O . GLY A 1 206 ? -13.405 -9.977 -2.783 1.00 82.69 206 GLY A O 1
ATOM 1594 N N . ALA A 1 207 ? -12.546 -9.447 -0.795 1.00 93.00 207 ALA A N 1
ATOM 1595 C CA . ALA A 1 207 ? -11.429 -10.395 -0.888 1.00 93.00 207 ALA A CA 1
ATOM 1596 C C . ALA A 1 207 ? -11.852 -11.813 -0.458 1.00 93.00 207 ALA A C 1
ATOM 1598 O O . ALA A 1 207 ? -12.691 -11.945 0.426 1.00 93.00 207 ALA A O 1
ATOM 1599 N N . ASP A 1 208 ? -11.224 -12.850 -1.009 1.00 93.06 208 ASP A N 1
ATOM 1600 C CA . ASP A 1 208 ? -11.316 -14.222 -0.484 1.00 93.06 208 ASP A CA 1
ATOM 1601 C C . ASP A 1 208 ? -10.199 -14.501 0.533 1.00 93.06 208 ASP A C 1
ATOM 1603 O O . ASP A 1 208 ? -10.388 -15.230 1.506 1.00 93.06 208 ASP A O 1
ATOM 1607 N N . VAL A 1 209 ? -9.016 -13.912 0.308 1.00 96.75 209 VAL A N 1
ATOM 1608 C CA . VAL A 1 209 ? -7.825 -14.093 1.147 1.00 96.75 209 VAL A CA 1
ATOM 1609 C C . VAL A 1 209 ? -7.220 -12.742 1.516 1.00 96.75 209 VAL A C 1
ATOM 1611 O O . VAL A 1 209 ? -6.891 -11.927 0.655 1.00 96.75 209 VAL A O 1
ATOM 1614 N N . VAL A 1 210 ? -7.009 -12.521 2.808 1.00 98.06 210 VAL A N 1
ATOM 1615 C CA . VAL A 1 210 ? -6.387 -11.331 3.386 1.00 98.06 210 VAL A CA 1
ATOM 1616 C C . VAL A 1 210 ? -5.074 -11.730 4.052 1.00 98.06 210 VAL A C 1
ATOM 1618 O O . VAL A 1 210 ? -5.038 -12.569 4.950 1.00 98.06 210 VAL A O 1
ATOM 1621 N N . ILE A 1 211 ? -3.982 -11.102 3.631 1.00 98.38 211 ILE A N 1
ATOM 1622 C CA . ILE A 1 211 ? -2.643 -11.301 4.184 1.00 98.38 211 ILE A CA 1
ATOM 1623 C C . ILE A 1 211 ? -2.244 -10.017 4.908 1.00 98.38 211 ILE A C 1
ATOM 1625 O O . ILE A 1 211 ? -2.155 -8.959 4.289 1.00 98.38 211 ILE A O 1
ATOM 1629 N N . LEU A 1 212 ? -1.992 -10.100 6.213 1.00 97.75 212 LEU A N 1
ATOM 1630 C CA . LEU A 1 212 ? -1.438 -9.015 7.019 1.00 97.75 212 LEU A CA 1
ATOM 1631 C C . LEU A 1 212 ? 0.023 -9.314 7.324 1.00 97.75 212 LEU A C 1
ATOM 1633 O O . LEU A 1 212 ? 0.304 -10.226 8.096 1.00 97.75 212 LEU A O 1
ATOM 1637 N N . ARG A 1 213 ? 0.956 -8.524 6.792 1.00 96.94 213 ARG A N 1
ATOM 1638 C CA . ARG A 1 213 ? 2.376 -8.632 7.143 1.00 96.94 213 ARG A CA 1
ATOM 1639 C C . ARG A 1 213 ? 2.836 -7.433 7.967 1.00 96.94 213 ARG A C 1
ATOM 1641 O O . ARG A 1 213 ? 2.929 -6.309 7.466 1.00 96.94 213 ARG A O 1
ATOM 1648 N N . LEU A 1 214 ? 3.110 -7.658 9.253 1.00 95.19 214 LEU A N 1
ATOM 1649 C CA . LEU A 1 214 ? 3.267 -6.583 10.238 1.00 95.19 214 LEU A CA 1
ATOM 1650 C C . LEU A 1 214 ? 4.680 -6.495 10.825 1.00 95.19 214 LEU A C 1
ATOM 1652 O O . LEU A 1 214 ? 5.205 -7.465 11.370 1.00 95.19 214 LEU A O 1
ATOM 1656 N N . LEU A 1 215 ? 5.273 -5.299 10.784 1.00 91.56 215 LEU A N 1
ATOM 1657 C CA . LEU A 1 215 ? 6.509 -4.986 11.504 1.00 91.56 215 LEU A CA 1
ATOM 1658 C C . LEU A 1 215 ? 6.154 -4.472 12.906 1.00 91.56 215 LEU A C 1
ATOM 1660 O O . LEU A 1 215 ? 5.624 -3.376 13.045 1.00 91.56 215 LEU A O 1
ATOM 1664 N N . GLY A 1 216 ? 6.466 -5.256 13.943 1.00 84.94 216 GLY A N 1
ATOM 1665 C CA . GLY A 1 216 ? 6.163 -4.908 15.339 1.00 84.94 216 GLY A CA 1
ATOM 1666 C C . GLY A 1 216 ? 4.890 -5.550 15.906 1.00 84.94 216 GLY A C 1
ATOM 1667 O O . GLY A 1 216 ? 4.360 -5.059 16.899 1.00 84.94 216 GLY A O 1
ATOM 1668 N N . GLY A 1 217 ? 4.401 -6.634 15.294 1.00 88.19 217 GLY A N 1
ATOM 1669 C CA . GLY A 1 217 ? 3.265 -7.408 15.805 1.00 88.19 217 GLY A CA 1
ATOM 1670 C C . GLY A 1 217 ? 1.922 -6.691 15.646 1.00 88.19 217 GLY A C 1
ATOM 1671 O O . GLY A 1 217 ? 1.816 -5.673 14.959 1.00 88.19 217 GLY A O 1
ATOM 1672 N N . ARG A 1 218 ? 0.869 -7.206 16.289 1.00 86.88 218 ARG A N 1
ATOM 1673 C CA . ARG A 1 218 ? -0.502 -6.684 16.115 1.00 86.88 218 ARG A CA 1
ATOM 1674 C C . ARG A 1 218 ? -0.693 -5.228 16.549 1.00 86.88 218 ARG A C 1
ATOM 1676 O O . ARG A 1 218 ? -1.509 -4.520 15.970 1.00 86.88 218 ARG A O 1
ATOM 1683 N N . THR A 1 219 ? 0.067 -4.758 17.539 1.00 88.88 219 THR A N 1
ATOM 1684 C CA . THR A 1 219 ? -0.039 -3.383 18.056 1.00 88.88 219 THR A CA 1
ATOM 1685 C C . THR A 1 219 ? 0.461 -2.342 17.058 1.00 88.88 219 THR A C 1
ATOM 1687 O O . THR A 1 219 ? 0.009 -1.204 17.113 1.00 88.88 219 THR A O 1
ATOM 1690 N N . SER A 1 220 ? 1.328 -2.728 16.115 1.00 90.06 220 SER A N 1
ATOM 1691 C CA . SER A 1 220 ? 1.826 -1.835 15.058 1.00 90.06 220 SER A CA 1
ATOM 1692 C C . SER A 1 220 ? 0.725 -1.316 14.130 1.00 90.06 220 SER A C 1
ATOM 1694 O O . SER A 1 220 ? 0.840 -0.212 13.608 1.00 90.06 220 SER A O 1
ATOM 1696 N N . PHE A 1 221 ? -0.350 -2.092 13.955 1.00 93.56 221 PHE A N 1
ATOM 1697 C CA . PHE A 1 221 ? -1.496 -1.742 13.114 1.00 93.56 221 PHE A CA 1
ATOM 1698 C C . PHE A 1 221 ? -2.778 -1.464 13.921 1.00 93.56 221 PHE A C 1
ATOM 1700 O O . PHE A 1 221 ? -3.804 -1.098 13.347 1.00 93.56 221 PHE A O 1
ATOM 1707 N N . GLY A 1 222 ? -2.705 -1.618 15.250 1.00 91.19 222 GLY A N 1
ATOM 1708 C CA . GLY A 1 222 ? -3.721 -1.198 16.216 1.00 91.19 222 GLY A CA 1
ATOM 1709 C C . GLY A 1 222 ? -5.144 -1.590 15.822 1.00 91.19 222 GLY A C 1
ATOM 1710 O O . GLY A 1 222 ? -5.434 -2.756 15.538 1.00 91.19 222 GLY A O 1
ATOM 1711 N N . GLY A 1 223 ? -6.026 -0.593 15.762 1.00 92.38 223 GLY A N 1
ATOM 1712 C CA . GLY A 1 223 ? -7.432 -0.767 15.397 1.00 92.38 223 GLY A CA 1
ATOM 1713 C C . GLY A 1 223 ? -7.658 -1.410 14.023 1.00 92.38 223 GLY A C 1
ATOM 1714 O O . GLY A 1 223 ? -8.662 -2.100 13.839 1.00 92.38 223 GLY A O 1
ATOM 1715 N N . GLY A 1 224 ? -6.729 -1.253 13.075 1.00 95.31 224 GLY A N 1
ATOM 1716 C CA . GLY A 1 224 ? -6.796 -1.910 11.768 1.00 95.31 224 GLY A CA 1
ATOM 1717 C C . GLY A 1 224 ? -6.652 -3.429 11.867 1.00 95.31 224 GLY A C 1
ATOM 1718 O O . GLY A 1 224 ? -7.396 -4.163 11.220 1.00 95.31 224 GLY A O 1
ATOM 1719 N N . PHE A 1 225 ? -5.760 -3.920 12.733 1.00 96.44 225 PHE A N 1
ATOM 1720 C CA . PHE A 1 225 ? -5.601 -5.359 12.963 1.00 96.44 225 PHE A CA 1
ATOM 1721 C C . PHE A 1 225 ? -6.875 -5.973 13.546 1.00 96.44 225 PHE A C 1
ATOM 1723 O O . PHE A 1 225 ? -7.379 -6.969 13.030 1.00 96.44 225 PHE A O 1
ATOM 1730 N N . GLU A 1 226 ? -7.428 -5.351 14.590 1.00 95.69 226 GLU A N 1
ATOM 1731 C CA . GLU A 1 226 ? -8.678 -5.803 15.209 1.00 95.69 226 GLU A CA 1
ATOM 1732 C C . GLU A 1 226 ? -9.816 -5.832 14.187 1.00 95.69 226 GLU A C 1
ATOM 1734 O O . GLU A 1 226 ? -10.577 -6.801 14.123 1.00 95.69 226 GLU A O 1
ATOM 1739 N N . ARG A 1 227 ? -9.901 -4.798 13.340 1.00 96.19 227 ARG A N 1
ATOM 1740 C CA . ARG A 1 227 ? -10.937 -4.717 12.313 1.00 96.19 227 ARG A CA 1
ATOM 1741 C C . ARG A 1 227 ? -10.788 -5.791 11.247 1.00 96.19 227 ARG A C 1
ATOM 1743 O O . ARG A 1 227 ? -11.799 -6.365 10.858 1.00 96.19 227 ARG A O 1
ATOM 1750 N N . ALA A 1 228 ? -9.566 -6.096 10.818 1.00 96.31 228 ALA A N 1
ATOM 1751 C CA . ALA A 1 228 ? -9.306 -7.151 9.844 1.00 96.31 228 ALA A CA 1
ATOM 1752 C C . ALA A 1 228 ? -9.696 -8.536 10.386 1.00 96.31 228 ALA A C 1
ATOM 1754 O O . ALA A 1 228 ? -10.315 -9.318 9.670 1.00 96.31 228 ALA A O 1
ATOM 1755 N N . VAL A 1 229 ? -9.420 -8.814 11.666 1.00 92.94 229 VAL A N 1
ATOM 1756 C CA . VAL A 1 229 ? -9.843 -10.062 12.330 1.00 92.94 229 VAL A CA 1
ATOM 1757 C C . VAL A 1 229 ? -11.365 -10.180 12.394 1.00 92.94 229 VAL A C 1
ATOM 1759 O O . VAL A 1 229 ? -11.912 -11.250 12.129 1.00 92.94 229 VAL A O 1
ATOM 1762 N N . VAL A 1 230 ? -12.058 -9.094 12.746 1.00 92.94 230 VAL A N 1
ATOM 1763 C CA . VAL A 1 230 ? -13.528 -9.068 12.774 1.00 92.94 230 VAL A CA 1
ATOM 1764 C C . VAL A 1 230 ? -14.091 -9.288 11.370 1.00 92.94 230 VAL A C 1
ATOM 1766 O O . VAL A 1 230 ? -14.921 -10.173 11.190 1.00 92.94 230 VAL A O 1
ATOM 1769 N N . ARG A 1 231 ? -13.585 -8.555 10.372 1.00 89.56 231 ARG A N 1
ATOM 1770 C CA . ARG A 1 231 ? -14.031 -8.648 8.977 1.00 89.56 231 ARG A CA 1
ATOM 1771 C C . ARG A 1 231 ? -13.854 -10.033 8.386 1.00 89.56 231 ARG A C 1
ATOM 1773 O O . ARG A 1 231 ? -14.804 -10.572 7.843 1.00 89.56 231 ARG A O 1
ATOM 1780 N N . ALA A 1 232 ? -12.692 -10.648 8.582 1.00 87.94 232 ALA A N 1
ATOM 1781 C CA . ALA A 1 232 ? -12.450 -11.992 8.076 1.00 87.94 232 ALA A CA 1
ATOM 1782 C C . ALA A 1 232 ? -13.451 -13.023 8.623 1.00 87.94 232 ALA A C 1
ATOM 1784 O O . ALA A 1 232 ? -13.795 -13.978 7.937 1.00 87.94 232 ALA A O 1
ATOM 1785 N N . ARG A 1 233 ? -13.948 -12.829 9.851 1.00 84.19 233 ARG A N 1
ATOM 1786 C CA . ARG A 1 233 ? -15.004 -13.677 10.423 1.00 84.19 233 ARG A CA 1
ATOM 1787 C C . ARG A 1 233 ? -16.391 -13.326 9.894 1.00 84.19 233 ARG A C 1
ATOM 1789 O O . ARG A 1 233 ? -17.166 -14.237 9.644 1.00 84.19 233 ARG A O 1
ATOM 1796 N N . GLU A 1 234 ? -16.709 -12.037 9.788 1.00 88.19 234 GLU A N 1
ATOM 1797 C CA . GLU A 1 234 ? -18.015 -11.547 9.318 1.00 88.19 234 GLU A CA 1
ATOM 1798 C C . GLU A 1 234 ? -18.259 -11.882 7.843 1.00 88.19 234 GLU A C 1
ATOM 1800 O O . GLU A 1 234 ? -19.363 -12.279 7.480 1.00 88.19 234 GLU A O 1
ATOM 1805 N N . ASP A 1 235 ? -17.221 -11.748 7.021 1.00 86.06 235 ASP A N 1
ATOM 1806 C CA . ASP A 1 235 ? -17.273 -11.882 5.566 1.00 86.06 235 ASP A CA 1
ATOM 1807 C C . ASP A 1 235 ? -16.770 -13.269 5.093 1.00 86.06 235 ASP A C 1
ATOM 1809 O O . ASP A 1 235 ? -16.592 -13.481 3.897 1.00 86.06 235 ASP A O 1
ATOM 1813 N N . GLU A 1 236 ? -16.530 -14.204 6.025 1.00 83.69 236 GLU A N 1
ATOM 1814 C CA . GLU A 1 236 ? -16.058 -15.582 5.775 1.00 83.69 236 GLU A CA 1
ATOM 1815 C C . GLU A 1 236 ? -14.777 -15.670 4.917 1.00 83.69 236 GLU A C 1
ATOM 1817 O O . GLU A 1 236 ? -14.605 -16.566 4.092 1.00 83.69 236 GLU A O 1
ATOM 1822 N N . GLN A 1 237 ? -13.844 -14.742 5.134 1.00 92.00 237 GLN A N 1
ATOM 1823 C CA . GLN A 1 237 ? -12.588 -14.642 4.386 1.00 92.00 237 GLN A CA 1
ATOM 1824 C C . GLN A 1 237 ? -11.461 -15.399 5.089 1.00 92.00 237 GLN A C 1
ATOM 1826 O O . GLN A 1 237 ? -11.399 -15.472 6.321 1.00 92.00 237 GLN A O 1
ATOM 1831 N N . TRP A 1 238 ? -10.481 -15.874 4.326 1.00 93.69 238 TRP A N 1
ATOM 1832 C CA . TRP A 1 238 ? -9.230 -16.359 4.899 1.00 93.69 238 TRP A CA 1
ATOM 1833 C C . TRP A 1 238 ? -8.361 -15.190 5.358 1.00 93.69 238 TRP A C 1
ATOM 1835 O O . TRP A 1 238 ? -8.143 -14.239 4.616 1.00 93.69 238 TRP A O 1
ATOM 1845 N N . LEU A 1 239 ? -7.823 -15.272 6.569 1.00 96.44 239 LEU A N 1
ATOM 1846 C CA . LEU A 1 239 ? -6.936 -14.290 7.172 1.00 96.44 239 LEU A CA 1
ATOM 1847 C C . LEU A 1 239 ? -5.642 -14.958 7.620 1.00 96.44 239 LEU A C 1
ATOM 1849 O O . LEU A 1 239 ? -5.643 -15.892 8.429 1.00 96.44 239 LEU A O 1
ATOM 1853 N N . ILE A 1 240 ? -4.534 -14.414 7.130 1.00 96.75 240 ILE A N 1
ATOM 1854 C CA . ILE A 1 240 ? -3.183 -14.862 7.447 1.00 96.75 240 ILE A CA 1
ATOM 1855 C C . ILE A 1 240 ? -2.411 -13.664 7.991 1.00 96.75 240 ILE A C 1
ATOM 1857 O O . ILE A 1 240 ? -2.174 -12.689 7.282 1.00 96.75 240 ILE A O 1
ATOM 1861 N N . CYS A 1 241 ? -2.007 -13.739 9.252 1.00 95.81 241 CYS A N 1
ATOM 1862 C CA . CYS A 1 241 ? -1.254 -12.700 9.939 1.00 95.81 241 CYS A CA 1
ATOM 1863 C C . CYS A 1 241 ? 0.191 -13.166 10.122 1.00 95.81 241 CYS A C 1
ATOM 1865 O O . CYS A 1 241 ? 0.461 -14.133 10.833 1.00 95.81 241 CYS A O 1
ATOM 1867 N N . LEU A 1 242 ? 1.121 -12.467 9.479 1.00 95.88 242 LEU A N 1
ATOM 1868 C CA . LEU A 1 242 ? 2.525 -12.838 9.369 1.00 95.88 242 LEU A CA 1
ATOM 1869 C C . LEU A 1 242 ? 3.422 -11.740 9.956 1.00 95.88 242 LEU A C 1
ATOM 1871 O O . LEU A 1 242 ? 3.172 -10.548 9.739 1.00 95.88 242 LEU A O 1
ATOM 1875 N N . PRO A 1 243 ? 4.494 -12.104 10.674 1.00 92.06 243 PRO A N 1
ATOM 1876 C CA . PRO A 1 243 ? 5.499 -11.136 11.077 1.00 92.06 243 PRO A CA 1
ATOM 1877 C C . PRO A 1 243 ? 6.271 -10.607 9.857 1.00 92.06 243 PRO A C 1
ATOM 1879 O O . PRO A 1 243 ? 6.518 -11.305 8.873 1.00 92.06 243 PRO A O 1
ATOM 1882 N N . GLY A 1 244 ? 6.674 -9.340 9.928 1.00 89.06 244 GLY A N 1
ATOM 1883 C CA . GLY A 1 244 ? 7.589 -8.708 8.974 1.00 89.06 244 GLY A CA 1
ATOM 1884 C C . GLY A 1 244 ? 9.069 -8.983 9.266 1.00 89.06 244 GLY A C 1
ATOM 1885 O O . GLY A 1 244 ? 9.929 -8.425 8.593 1.00 89.06 244 GLY A O 1
ATOM 1886 N N . THR A 1 245 ? 9.371 -9.795 10.280 1.00 84.88 245 THR A N 1
ATOM 1887 C CA . THR A 1 245 ? 10.726 -10.178 10.698 1.00 84.88 245 THR A CA 1
ATOM 1888 C C . THR A 1 245 ? 10.899 -11.696 10.631 1.00 84.88 245 THR A C 1
ATOM 1890 O O . THR A 1 245 ? 9.930 -12.435 10.464 1.00 84.88 245 THR A O 1
ATOM 1893 N N . ASP A 1 246 ? 12.134 -12.173 10.800 1.00 76.12 246 ASP A N 1
ATOM 1894 C CA . ASP A 1 246 ? 12.434 -13.613 10.806 1.00 76.12 246 ASP A CA 1
ATOM 1895 C C . ASP A 1 246 ? 11.918 -14.336 12.064 1.00 76.12 246 ASP A C 1
ATOM 1897 O O . ASP A 1 246 ? 11.847 -15.564 12.103 1.00 76.12 246 ASP A O 1
ATOM 1901 N N . ALA A 1 247 ? 11.548 -13.589 13.107 1.00 75.94 247 ALA A N 1
ATOM 1902 C CA . ALA A 1 247 ? 11.026 -14.159 14.339 1.00 75.94 247 ALA A CA 1
ATOM 1903 C C . ALA A 1 247 ? 9.554 -14.559 14.177 1.00 75.94 247 ALA A C 1
ATOM 1905 O O . ALA A 1 247 ? 8.737 -13.775 13.697 1.00 75.94 247 ALA A O 1
ATOM 1906 N N . LEU A 1 248 ? 9.206 -15.760 14.646 1.00 73.44 248 LEU A N 1
ATOM 1907 C CA . LEU A 1 248 ? 7.811 -16.180 14.765 1.00 73.44 248 LEU A CA 1
ATOM 1908 C C . LEU A 1 248 ? 7.061 -15.270 15.744 1.00 73.44 248 LEU A C 1
ATOM 1910 O O . LEU A 1 248 ? 7.581 -14.923 16.805 1.00 73.44 248 LEU A O 1
ATOM 1914 N N . ASP A 1 249 ? 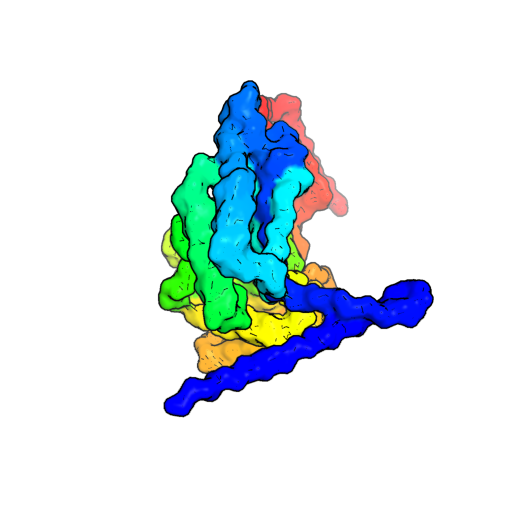5.812 -14.957 15.411 1.00 82.19 249 ASP A N 1
ATOM 1915 C CA . ASP A 1 249 ? 4.901 -14.208 16.273 1.00 82.19 249 ASP A CA 1
ATOM 1916 C C . ASP A 1 249 ?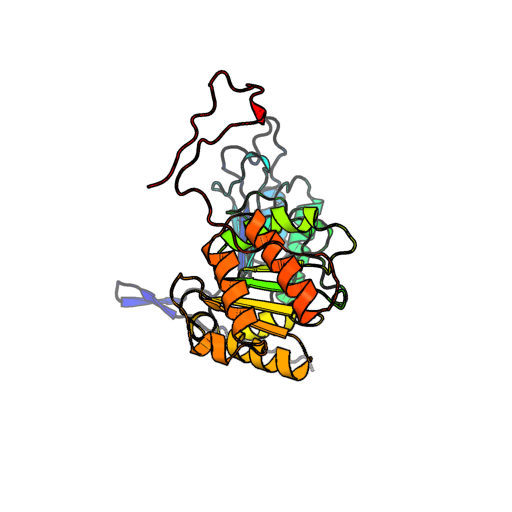 3.675 -15.083 16.599 1.00 82.19 249 ASP A C 1
ATOM 1918 O O . ASP A 1 249 ? 2.787 -15.264 15.752 1.00 82.19 249 ASP A O 1
ATOM 1922 N N . PRO A 1 250 ? 3.620 -15.675 17.808 1.00 75.81 250 PRO A N 1
ATOM 1923 C CA . PRO A 1 250 ? 2.507 -16.522 18.221 1.00 75.81 250 PRO A CA 1
ATOM 1924 C C . PRO A 1 250 ? 1.165 -15.788 18.271 1.00 75.81 250 PRO A C 1
ATOM 1926 O O . PRO A 1 250 ? 0.137 -16.421 18.044 1.00 75.81 250 PRO A O 1
ATOM 1929 N N . GLU A 1 251 ? 1.147 -14.478 18.547 1.00 82.31 251 GLU A N 1
ATOM 1930 C CA . GLU A 1 251 ? -0.098 -13.703 18.598 1.00 82.31 251 GLU A CA 1
ATOM 1931 C C . GLU A 1 251 ? -0.671 -13.498 17.195 1.00 82.31 251 GLU A C 1
ATOM 1933 O O . GLU A 1 251 ? -1.873 -13.672 16.989 1.00 82.31 251 GLU A O 1
ATOM 1938 N N . LEU A 1 252 ? 0.182 -13.187 16.214 1.00 86.44 252 LEU A N 1
ATOM 1939 C CA . LEU A 1 252 ? -0.233 -13.116 14.811 1.00 86.44 252 LEU A CA 1
ATOM 1940 C C . LEU A 1 252 ? -0.672 -14.492 14.298 1.00 86.44 252 LEU A C 1
ATOM 1942 O O . LEU A 1 252 ? -1.729 -14.621 13.680 1.00 86.44 252 LEU A O 1
ATOM 1946 N N . THR A 1 253 ? 0.077 -15.541 14.635 1.00 78.94 253 THR A N 1
ATOM 1947 C CA . THR A 1 253 ? -0.277 -16.914 14.246 1.00 78.94 253 THR A CA 1
ATOM 1948 C C . THR A 1 253 ? -1.645 -17.305 14.807 1.00 78.94 253 THR A C 1
ATOM 1950 O O . THR A 1 253 ? -2.489 -17.803 14.070 1.00 78.94 253 THR A O 1
ATOM 1953 N N . ALA A 1 254 ? -1.905 -17.016 16.086 1.00 77.06 254 ALA A N 1
ATOM 1954 C CA . ALA A 1 254 ? -3.176 -17.316 16.744 1.00 77.06 254 ALA A CA 1
ATOM 1955 C C . ALA A 1 254 ? -4.361 -16.487 16.215 1.00 77.06 254 ALA A C 1
ATOM 1957 O O . ALA A 1 254 ? -5.509 -16.908 16.346 1.00 77.06 254 ALA A O 1
ATOM 1958 N N . ALA A 1 255 ? -4.100 -15.309 15.644 1.00 85.56 255 ALA A N 1
ATOM 1959 C CA . ALA A 1 255 ? -5.129 -14.473 15.030 1.00 85.56 255 ALA A CA 1
ATOM 1960 C C . ALA A 1 255 ? -5.472 -14.883 13.591 1.00 85.56 255 ALA A C 1
ATOM 1962 O O . ALA A 1 255 ? -6.531 -14.502 13.090 1.00 85.56 255 ALA A O 1
ATOM 1963 N N . SER A 1 256 ? -4.594 -15.643 12.934 1.00 86.81 256 SER A N 1
ATOM 1964 C CA . SER A 1 256 ? -4.871 -16.227 11.622 1.00 86.81 256 SER A CA 1
ATOM 1965 C C . SER A 1 256 ? -5.988 -17.266 11.738 1.00 86.81 256 SER A C 1
ATOM 1967 O O . SER A 1 256 ? -6.073 -17.980 12.736 1.00 86.81 256 SER A O 1
ATOM 1969 N N . ASN A 1 257 ? -6.836 -17.382 10.716 1.00 84.69 257 ASN A N 1
ATOM 1970 C CA . ASN A 1 257 ? -7.891 -18.405 10.670 1.00 84.69 257 ASN A CA 1
ATOM 1971 C C . ASN A 1 257 ? -7.555 -19.577 9.727 1.00 84.69 257 ASN A C 1
ATOM 1973 O O . ASN A 1 257 ? -8.399 -20.436 9.481 1.00 84.69 257 ASN A O 1
ATOM 1977 N N . VAL A 1 258 ? -6.312 -19.634 9.240 1.00 83.31 258 VAL A N 1
ATOM 1978 C CA . VAL A 1 258 ? -5.749 -20.771 8.501 1.00 83.31 258 VAL A CA 1
ATOM 1979 C C . VAL A 1 258 ? -5.029 -21.745 9.438 1.00 83.31 258 VAL A C 1
ATOM 1981 O O . VAL A 1 258 ? -4.662 -21.405 10.564 1.00 83.31 258 VAL A O 1
ATOM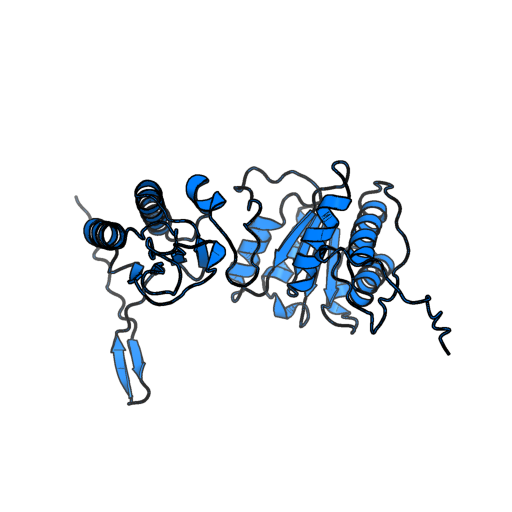 1984 N N . GLY A 1 259 ? -4.771 -22.966 8.967 1.00 72.81 259 GLY A N 1
ATOM 1985 C CA . GLY A 1 259 ? -3.953 -23.927 9.709 1.00 72.81 259 GLY A CA 1
ATOM 1986 C C . GLY A 1 259 ? -2.516 -23.428 9.920 1.00 72.81 259 GLY A C 1
ATOM 1987 O O . GLY A 1 259 ? -1.930 -22.811 9.032 1.00 72.81 259 GLY A O 1
ATOM 1988 N N . ALA A 1 260 ? -1.913 -23.751 11.068 1.00 74.25 260 ALA A N 1
ATOM 1989 C CA . ALA A 1 260 ? -0.558 -23.304 11.415 1.00 74.25 260 ALA A CA 1
ATOM 1990 C C . ALA A 1 260 ? 0.500 -23.687 10.364 1.00 74.25 260 ALA A C 1
ATOM 1992 O O . ALA A 1 260 ? 1.393 -22.895 10.083 1.00 74.25 260 ALA A O 1
ATOM 1993 N N . ALA A 1 261 ? 0.374 -24.864 9.739 1.00 77.00 261 ALA A N 1
ATOM 1994 C CA . ALA A 1 261 ? 1.261 -25.284 8.654 1.00 77.00 261 ALA A CA 1
ATOM 1995 C C . ALA A 1 261 ? 1.197 -24.328 7.449 1.00 77.00 261 ALA A C 1
ATOM 1997 O O . ALA A 1 261 ? 2.231 -23.975 6.898 1.00 77.00 261 ALA A O 1
ATOM 1998 N N . VAL A 1 262 ? 0.001 -23.843 7.097 1.00 83.44 262 VAL A N 1
ATOM 1999 C CA . VAL A 1 262 ? -0.192 -22.883 6.000 1.00 83.44 262 VAL A CA 1
ATOM 2000 C C . VAL A 1 262 ? 0.434 -21.533 6.344 1.00 83.44 262 VAL A C 1
ATOM 2002 O O . VAL A 1 262 ? 1.127 -20.953 5.514 1.00 83.44 262 VAL A O 1
ATOM 2005 N N . ALA A 1 263 ? 0.240 -21.045 7.573 1.00 82.81 263 ALA A N 1
ATOM 2006 C CA . ALA A 1 263 ? 0.835 -19.784 8.019 1.00 82.81 263 ALA A CA 1
ATOM 2007 C C . ALA A 1 263 ? 2.375 -19.844 8.064 1.00 82.81 263 ALA A C 1
ATOM 2009 O O . ALA A 1 263 ? 3.038 -18.896 7.647 1.00 82.81 263 ALA A O 1
ATOM 2010 N N . LEU A 1 264 ? 2.946 -20.959 8.536 1.00 81.00 264 LEU A N 1
ATOM 2011 C CA . LEU A 1 264 ? 4.397 -21.165 8.587 1.00 81.00 264 LEU A CA 1
ATOM 2012 C C . LEU A 1 264 ? 5.014 -21.279 7.189 1.00 81.00 264 LEU A C 1
ATOM 2014 O O . LEU A 1 264 ? 6.049 -20.668 6.939 1.00 81.00 264 LEU A O 1
ATOM 2018 N N . GLU A 1 265 ? 4.368 -21.999 6.272 1.00 89.75 265 GLU A N 1
ATOM 2019 C CA . GLU A 1 265 ? 4.825 -22.102 4.882 1.00 89.75 265 GLU A CA 1
ATOM 2020 C C . GLU A 1 265 ? 4.751 -20.738 4.175 1.00 89.75 265 GLU A C 1
ATOM 2022 O O . GLU A 1 265 ? 5.698 -20.312 3.514 1.00 89.75 265 GLU A O 1
ATOM 2027 N N . ALA A 1 266 ? 3.660 -19.990 4.388 1.00 93.19 266 ALA A N 1
ATOM 2028 C CA . ALA A 1 266 ? 3.511 -18.634 3.868 1.00 93.19 266 ALA A CA 1
ATOM 2029 C C . ALA A 1 266 ? 4.615 -17.694 4.381 1.00 93.19 266 ALA A C 1
ATOM 2031 O O . ALA A 1 266 ? 5.181 -16.905 3.618 1.00 93.19 266 ALA A O 1
ATOM 2032 N N . LEU A 1 267 ? 4.955 -17.802 5.669 1.00 91.06 267 LEU A N 1
ATOM 2033 C CA . LEU A 1 267 ? 6.073 -17.075 6.256 1.00 91.06 267 LEU A CA 1
ATOM 2034 C C . LEU A 1 267 ? 7.410 -17.483 5.622 1.00 91.06 267 LEU A C 1
ATOM 2036 O O . LEU A 1 267 ? 8.215 -16.606 5.314 1.00 91.06 267 LEU A O 1
ATOM 2040 N N . ALA A 1 268 ? 7.634 -18.776 5.377 1.00 88.88 268 ALA A N 1
ATOM 2041 C CA . ALA A 1 268 ? 8.872 -19.284 4.793 1.00 88.88 268 ALA A CA 1
ATOM 2042 C C . ALA A 1 268 ? 9.142 -18.716 3.387 1.00 88.88 268 ALA A C 1
ATOM 2044 O O . ALA A 1 268 ? 10.273 -18.310 3.108 1.00 88.88 268 ALA A O 1
ATOM 2045 N N . TYR A 1 269 ? 8.121 -18.588 2.527 1.00 95.94 269 TYR A N 1
ATOM 2046 C CA . TYR A 1 269 ? 8.272 -17.895 1.237 1.00 95.94 269 TYR A CA 1
ATOM 2047 C C . TYR A 1 269 ? 8.738 -16.446 1.415 1.00 95.94 269 TYR A C 1
ATOM 2049 O O . TYR A 1 269 ? 9.666 -15.994 0.741 1.00 95.94 269 TYR A O 1
ATOM 2057 N N . LEU A 1 270 ? 8.113 -15.709 2.338 1.00 94.44 270 LEU A N 1
ATOM 2058 C CA . LEU A 1 270 ? 8.437 -14.300 2.579 1.00 94.44 270 LEU A CA 1
ATOM 2059 C C . LEU A 1 270 ? 9.811 -14.108 3.234 1.00 94.44 270 LEU A C 1
ATOM 2061 O O . LEU A 1 270 ? 10.460 -13.097 2.973 1.00 94.44 270 LEU A O 1
ATOM 2065 N N . GLN A 1 271 ? 10.261 -15.063 4.052 1.00 89.75 271 GLN A N 1
ATOM 2066 C CA . GLN A 1 271 ? 11.601 -15.080 4.649 1.00 89.75 271 GLN A CA 1
ATOM 2067 C C . GLN A 1 271 ? 12.684 -15.399 3.617 1.00 89.75 271 GLN A C 1
ATOM 2069 O O . GLN A 1 271 ? 13.729 -14.752 3.599 1.00 89.75 271 GLN A O 1
ATOM 2074 N N . CYS A 1 272 ? 12.431 -16.360 2.723 1.00 92.38 272 CYS A N 1
ATOM 2075 C CA . CYS A 1 272 ? 13.347 -16.644 1.620 1.00 92.38 272 CYS A CA 1
ATOM 2076 C C . CYS A 1 272 ? 13.450 -15.448 0.663 1.00 92.38 272 CYS A C 1
ATOM 2078 O O . CYS A 1 272 ? 14.527 -15.185 0.128 1.00 92.38 272 CYS A O 1
ATOM 2080 N N . GLY A 1 273 ? 12.354 -14.700 0.489 1.00 90.44 273 GLY A N 1
ATOM 2081 C CA . GLY A 1 273 ? 12.309 -13.452 -0.268 1.00 90.44 273 GLY A CA 1
ATOM 2082 C C . GLY A 1 273 ? 12.471 -13.642 -1.779 1.00 90.44 273 GLY A C 1
ATOM 2083 O O . GLY A 1 273 ? 12.611 -14.748 -2.288 1.00 90.44 273 GLY A O 1
ATOM 2084 N N . GLY A 1 274 ? 12.456 -12.546 -2.536 1.00 92.12 274 GLY A N 1
ATOM 2085 C CA . GLY A 1 274 ? 12.594 -12.589 -3.995 1.00 92.12 274 GLY A CA 1
ATOM 2086 C C . GLY A 1 274 ? 11.299 -12.921 -4.746 1.00 92.12 274 GLY A C 1
ATOM 2087 O O . GLY A 1 274 ? 10.324 -13.433 -4.198 1.00 92.12 274 GLY A O 1
ATOM 2088 N N . LEU A 1 275 ? 11.285 -12.591 -6.042 1.00 95.38 275 LEU A N 1
ATOM 2089 C CA . LEU A 1 275 ? 10.064 -12.612 -6.858 1.00 95.38 275 LEU A CA 1
ATOM 2090 C C . LEU A 1 275 ? 9.481 -14.020 -7.028 1.00 95.38 275 LEU A C 1
ATOM 2092 O O . LEU A 1 275 ? 8.265 -14.169 -6.999 1.00 95.38 275 LEU A O 1
ATOM 2096 N N . ARG A 1 276 ? 10.337 -15.045 -7.172 1.00 94.81 276 ARG A N 1
ATOM 2097 C CA . ARG A 1 276 ? 9.884 -16.438 -7.317 1.00 94.81 276 ARG A CA 1
ATOM 2098 C C . ARG A 1 276 ? 9.101 -16.878 -6.084 1.00 94.81 276 ARG A C 1
ATOM 2100 O O . ARG A 1 276 ? 8.000 -17.384 -6.231 1.00 94.81 276 ARG A O 1
ATOM 2107 N N . ASN A 1 277 ? 9.613 -16.622 -4.882 1.00 96.75 277 ASN A N 1
ATOM 2108 C CA . ASN A 1 277 ? 8.920 -17.018 -3.658 1.00 96.75 277 ASN A CA 1
ATOM 2109 C C . ASN A 1 277 ? 7.604 -16.269 -3.451 1.00 96.75 277 ASN A C 1
ATOM 2111 O O . ASN A 1 277 ? 6.646 -16.868 -2.986 1.00 96.75 277 ASN A O 1
ATOM 2115 N N . VAL A 1 278 ? 7.517 -14.990 -3.830 1.00 97.81 278 VAL A N 1
ATOM 2116 C CA . VAL A 1 278 ? 6.244 -14.248 -3.768 1.00 97.81 278 VAL A CA 1
ATOM 2117 C C . VAL A 1 278 ? 5.222 -14.807 -4.767 1.00 97.81 278 VAL A C 1
ATOM 2119 O O . VAL A 1 278 ? 4.042 -14.899 -4.443 1.00 97.81 278 VAL A O 1
ATOM 2122 N N . GLU A 1 279 ? 5.656 -15.232 -5.956 1.00 97.50 279 GLU A N 1
ATOM 2123 C CA . GLU A 1 279 ? 4.784 -15.921 -6.917 1.00 97.50 279 GLU A CA 1
ATOM 2124 C C . GLU A 1 279 ? 4.284 -17.264 -6.374 1.00 97.50 279 GLU A C 1
ATOM 2126 O O . GLU A 1 279 ? 3.082 -17.535 -6.392 1.00 97.50 279 GLU A O 1
ATOM 2131 N N . GLN A 1 280 ? 5.199 -18.084 -5.855 1.00 97.50 280 GLN A N 1
ATOM 2132 C CA . GLN A 1 280 ? 4.867 -19.400 -5.314 1.00 97.50 280 GLN A CA 1
ATOM 2133 C C . GLN A 1 280 ? 4.021 -19.308 -4.043 1.00 97.50 280 GLN A C 1
ATOM 2135 O O . GLN A 1 280 ? 3.111 -20.111 -3.879 1.00 97.50 280 GLN A O 1
ATOM 2140 N N . LEU A 1 281 ? 4.213 -18.281 -3.210 1.00 98.25 281 LEU A N 1
ATOM 2141 C CA . LEU A 1 281 ? 3.331 -17.962 -2.087 1.00 98.25 281 LEU A CA 1
ATOM 2142 C C . LEU A 1 281 ? 1.881 -17.775 -2.544 1.00 98.25 281 LEU A C 1
ATOM 2144 O O . LEU A 1 281 ? 0.971 -18.368 -1.969 1.00 98.25 281 LEU A O 1
ATOM 2148 N N . LEU A 1 282 ? 1.654 -16.941 -3.562 1.00 98.00 282 LEU A N 1
ATOM 2149 C CA . LEU A 1 282 ? 0.304 -16.658 -4.051 1.00 98.00 282 LEU A CA 1
ATOM 2150 C C . LEU A 1 282 ? -0.344 -17.922 -4.627 1.00 98.00 282 LEU A C 1
ATOM 2152 O O . LEU A 1 282 ? -1.486 -18.223 -4.289 1.00 98.00 282 LEU A O 1
ATOM 2156 N N . ARG A 1 283 ? 0.398 -18.704 -5.421 1.00 96.19 283 ARG A N 1
ATOM 2157 C CA . ARG A 1 283 ? -0.060 -20.002 -5.947 1.00 96.19 283 ARG A CA 1
ATOM 2158 C C . ARG A 1 283 ? -0.367 -21.002 -4.830 1.00 96.19 283 ARG A C 1
ATOM 2160 O O . ARG A 1 283 ? -1.435 -21.603 -4.828 1.00 96.19 283 ARG A O 1
ATOM 2167 N N . PHE A 1 284 ? 0.519 -21.119 -3.842 1.00 96.44 284 PHE A N 1
ATOM 2168 C CA . PHE A 1 284 ? 0.355 -21.974 -2.667 1.00 96.44 284 PHE A CA 1
ATOM 2169 C C . PHE A 1 284 ? -0.933 -21.661 -1.909 1.00 96.44 284 PHE A C 1
ATOM 2171 O O . PHE A 1 284 ? -1.710 -22.572 -1.617 1.00 96.44 284 PHE A O 1
ATOM 2178 N N . LEU A 1 285 ? -1.181 -20.381 -1.623 1.00 92.88 285 LEU A N 1
ATOM 2179 C CA . LEU A 1 285 ? -2.386 -19.945 -0.924 1.00 92.88 285 LEU A CA 1
ATOM 2180 C C . LEU A 1 285 ? -3.641 -20.122 -1.784 1.00 92.88 285 LEU A C 1
ATOM 2182 O O . LEU A 1 285 ? -4.669 -20.554 -1.271 1.00 92.88 285 LEU A O 1
ATOM 2186 N N . SER A 1 286 ? -3.556 -19.845 -3.084 1.00 91.81 286 SER A N 1
ATOM 2187 C CA . SER A 1 286 ? -4.664 -20.047 -4.025 1.00 91.81 286 SER A CA 1
ATOM 2188 C C . SER A 1 286 ? -5.067 -21.521 -4.120 1.00 91.81 286 SER A C 1
ATOM 2190 O O . SER A 1 286 ? -6.253 -21.849 -4.172 1.00 91.81 286 SER A O 1
ATOM 2192 N N . ASP A 1 287 ? -4.108 -22.440 -4.101 1.00 85.38 287 ASP A N 1
ATOM 2193 C CA . ASP A 1 287 ? -4.389 -23.874 -4.161 1.00 85.38 287 ASP A CA 1
ATOM 2194 C C . ASP A 1 287 ? -4.912 -24.410 -2.828 1.00 85.38 287 ASP A C 1
ATOM 2196 O O . ASP A 1 287 ? -5.887 -25.159 -2.812 1.00 85.38 287 ASP A O 1
ATOM 2200 N N . HIS A 1 288 ? -4.322 -23.998 -1.705 1.00 83.44 288 HIS A N 1
ATOM 2201 C CA . HIS A 1 288 ? -4.716 -24.505 -0.388 1.00 83.44 288 HIS A CA 1
ATOM 2202 C C . HIS A 1 288 ? -6.029 -23.938 0.131 1.00 83.44 288 HIS A C 1
ATOM 2204 O O . HIS A 1 288 ? -6.760 -24.644 0.824 1.00 83.44 288 HIS A O 1
ATOM 2210 N N . LEU A 1 289 ? -6.299 -22.661 -0.138 1.00 84.81 289 LEU A N 1
ATOM 2211 C CA . LEU A 1 289 ? -7.427 -21.949 0.462 1.00 84.81 289 LEU A CA 1
ATOM 2212 C C . LEU A 1 289 ? -8.597 -21.802 -0.504 1.00 84.81 289 LEU A C 1
ATOM 2214 O O . LEU A 1 289 ? -9.746 -21.804 -0.067 1.00 84.81 289 LEU A O 1
ATOM 2218 N N . LEU A 1 290 ? -8.309 -21.693 -1.805 1.00 85.44 290 LEU A N 1
ATOM 2219 C CA . LEU A 1 290 ? -9.316 -21.484 -2.851 1.00 85.44 290 LEU A CA 1
ATOM 2220 C C . LEU A 1 290 ? -9.461 -22.688 -3.792 1.00 85.44 290 LEU A C 1
ATOM 2222 O O . LEU A 1 290 ? -10.326 -22.681 -4.663 1.00 85.44 290 LEU A O 1
ATOM 2226 N N . THR A 1 291 ? -8.656 -23.745 -3.623 1.00 83.06 291 THR A N 1
ATOM 2227 C CA . THR A 1 291 ? -8.735 -24.999 -4.403 1.00 83.06 291 THR A CA 1
ATOM 2228 C C . THR A 1 291 ? -8.607 -24.812 -5.920 1.00 83.06 291 THR A C 1
ATOM 2230 O O . THR A 1 291 ? -9.218 -25.531 -6.706 1.00 83.06 291 THR A O 1
ATOM 2233 N N . THR A 1 292 ? -7.811 -23.827 -6.338 1.00 78.44 292 THR A N 1
ATOM 2234 C CA . THR A 1 292 ? -7.714 -23.403 -7.750 1.00 78.44 292 THR A CA 1
ATOM 2235 C C . THR A 1 292 ? -6.843 -24.301 -8.638 1.00 78.44 292 THR A C 1
ATOM 2237 O O . THR A 1 292 ? -7.190 -24.508 -9.797 1.00 78.44 292 THR A O 1
ATOM 2240 N N . GLY A 1 293 ? -5.759 -24.883 -8.114 1.00 82.12 293 GLY A N 1
ATOM 2241 C CA . GLY A 1 293 ? -4.949 -25.889 -8.811 1.00 82.12 293 GLY A CA 1
ATOM 2242 C C . GLY A 1 293 ? -3.883 -25.331 -9.764 1.00 82.12 293 GLY A C 1
ATOM 2243 O O . GLY A 1 293 ? -3.541 -25.993 -10.743 1.00 82.12 293 GLY A O 1
ATOM 2244 N N . PHE A 1 294 ? -3.347 -24.136 -9.501 1.00 81.12 294 PHE A N 1
ATOM 2245 C CA . PHE A 1 294 ? -2.265 -23.525 -10.287 1.00 81.12 294 PHE A CA 1
ATOM 2246 C C . PHE A 1 294 ? -0.913 -24.232 -10.132 1.00 81.12 294 PHE A C 1
ATOM 2248 O O . PHE A 1 294 ? -0.027 -24.034 -10.971 1.00 81.12 294 PHE A O 1
ATOM 2255 N N . GLY A 1 295 ? -0.749 -25.028 -9.074 1.00 84.19 295 GLY A N 1
ATOM 2256 C CA . GLY A 1 295 ? 0.504 -25.659 -8.689 1.00 84.19 295 GLY A CA 1
ATOM 2257 C C . GLY A 1 295 ? 1.493 -24.655 -8.100 1.00 84.19 295 GLY A C 1
ATOM 2258 O O . GLY A 1 295 ? 1.572 -23.504 -8.536 1.00 84.19 295 GLY A O 1
ATOM 2259 N N . TYR A 1 296 ? 2.271 -25.105 -7.117 1.00 94.31 296 TYR A N 1
ATOM 2260 C CA . TYR A 1 296 ? 3.294 -24.298 -6.457 1.00 94.31 296 TYR A CA 1
ATOM 2261 C C . TYR A 1 296 ? 4.552 -25.123 -6.136 1.00 94.31 296 TYR A C 1
ATOM 2263 O O . TYR A 1 296 ? 4.472 -26.324 -5.872 1.00 94.31 296 TYR A O 1
ATOM 2271 N N . ASP A 1 297 ? 5.707 -24.458 -6.140 1.00 91.25 297 ASP A N 1
ATOM 2272 C CA . ASP A 1 297 ? 7.008 -24.998 -5.717 1.00 91.25 297 ASP A CA 1
ATOM 2273 C C . ASP A 1 297 ? 7.329 -24.566 -4.283 1.00 91.25 297 ASP A C 1
ATOM 2275 O O . ASP A 1 297 ? 6.984 -23.453 -3.913 1.00 91.25 297 ASP A O 1
ATOM 2279 N N . ALA A 1 298 ? 8.067 -25.380 -3.520 1.00 89.19 298 ALA A N 1
ATOM 2280 C CA . ALA A 1 298 ? 8.490 -25.054 -2.152 1.00 89.19 298 ALA A CA 1
ATOM 2281 C C . ALA A 1 298 ? 9.352 -23.765 -2.051 1.00 89.19 298 ALA A C 1
ATOM 2283 O O . ALA A 1 298 ? 10.034 -23.411 -3.020 1.00 89.19 298 ALA A O 1
ATOM 2284 N N . PRO A 1 299 ? 9.391 -23.093 -0.877 1.00 91.50 299 PRO A N 1
ATOM 2285 C CA . PRO A 1 299 ? 10.219 -21.910 -0.644 1.00 91.50 299 PRO A CA 1
ATOM 2286 C C . PRO A 1 299 ? 11.704 -22.156 -0.940 1.00 91.50 299 PRO A C 1
ATOM 2288 O O . PRO A 1 299 ? 12.309 -23.097 -0.424 1.00 91.50 299 PRO A O 1
ATOM 2291 N N . GLU A 1 300 ? 12.310 -21.275 -1.736 1.00 93.31 300 GLU A N 1
ATOM 2292 C CA . GLU A 1 300 ? 13.698 -21.405 -2.185 1.00 93.31 300 GLU A CA 1
ATOM 2293 C C . GLU A 1 300 ? 14.567 -20.234 -1.687 1.00 93.31 300 GLU A C 1
ATOM 2295 O O . GLU A 1 300 ? 14.303 -19.081 -2.046 1.00 93.31 300 GLU A O 1
ATOM 2300 N N . PRO A 1 301 ? 15.633 -20.474 -0.901 1.00 91.25 301 PRO A N 1
ATOM 2301 C CA . PRO A 1 301 ? 16.499 -19.408 -0.402 1.00 91.25 301 PRO A CA 1
ATOM 2302 C C . PRO A 1 301 ? 17.114 -18.575 -1.531 1.00 91.25 301 PRO A C 1
ATOM 2304 O O . PRO A 1 301 ? 17.658 -19.115 -2.494 1.00 91.25 301 PRO A O 1
ATOM 2307 N N . GLN A 1 302 ? 17.097 -17.248 -1.393 1.00 86.44 302 GLN A N 1
ATOM 2308 C CA . GLN A 1 302 ? 17.802 -16.381 -2.336 1.00 86.44 302 GLN A CA 1
ATOM 2309 C C . GLN A 1 302 ? 19.319 -16.390 -2.067 1.00 86.44 302 GLN A C 1
ATOM 2311 O O . GLN A 1 302 ? 19.742 -16.409 -0.903 1.00 86.44 302 GLN A O 1
ATOM 2316 N N . PRO A 1 303 ? 20.167 -16.335 -3.114 1.00 86.25 303 PRO A N 1
ATOM 2317 C CA . PRO A 1 303 ? 21.605 -16.176 -2.942 1.00 86.25 303 PRO A CA 1
ATOM 2318 C C . PRO A 1 303 ? 21.927 -14.931 -2.109 1.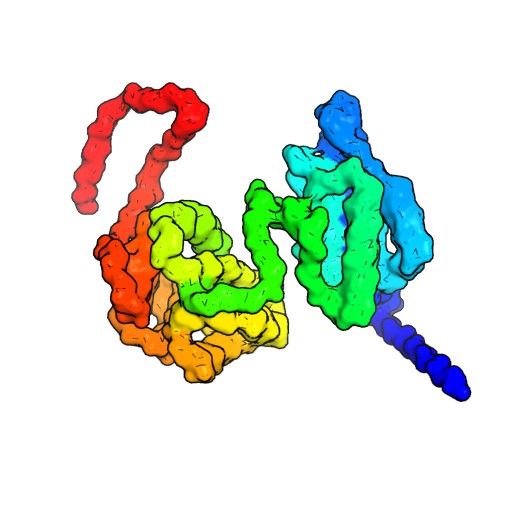00 86.25 303 PRO A C 1
ATOM 2320 O O . PRO A 1 303 ? 21.418 -13.844 -2.376 1.00 86.25 303 PRO A O 1
ATOM 2323 N N . ARG A 1 304 ? 22.824 -15.063 -1.123 1.00 78.50 304 ARG A N 1
ATOM 2324 C CA . ARG A 1 304 ? 23.243 -13.934 -0.262 1.00 78.50 304 ARG A CA 1
ATOM 2325 C C . ARG A 1 304 ? 23.977 -12.833 -1.027 1.00 78.50 304 ARG A C 1
ATOM 2327 O O . ARG A 1 304 ? 24.048 -11.697 -0.571 1.00 78.50 304 ARG A O 1
ATOM 2334 N N . HIS A 1 305 ? 24.557 -13.189 -2.165 1.00 81.75 305 HIS A N 1
ATOM 2335 C CA . HIS A 1 305 ? 25.248 -12.295 -3.075 1.00 81.75 305 HIS A CA 1
ATOM 2336 C C . HIS A 1 305 ? 25.043 -12.784 -4.508 1.00 81.75 305 HIS A C 1
ATOM 2338 O O . HIS A 1 305 ? 24.933 -13.983 -4.766 1.00 81.75 305 HIS A O 1
ATOM 2344 N N . GLY A 1 306 ? 25.046 -11.852 -5.450 1.00 80.50 306 GLY A N 1
ATOM 2345 C CA . GLY A 1 306 ? 24.941 -12.142 -6.870 1.00 80.50 306 GLY A CA 1
ATOM 2346 C C . GLY A 1 306 ? 25.569 -11.023 -7.681 1.00 80.50 306 GLY A C 1
ATOM 2347 O O . GLY A 1 306 ? 25.886 -9.957 -7.151 1.00 80.50 306 GLY A O 1
ATOM 2348 N N . VAL A 1 307 ? 25.754 -11.271 -8.972 1.00 81.94 307 VAL A N 1
ATOM 2349 C CA . VAL A 1 307 ? 26.217 -10.239 -9.894 1.00 81.94 307 VAL A CA 1
ATOM 2350 C C . VAL A 1 307 ? 25.005 -9.648 -10.599 1.00 81.94 307 VAL A C 1
ATOM 2352 O O . VAL A 1 307 ? 24.214 -10.375 -11.199 1.00 81.94 307 VAL A O 1
ATOM 2355 N N . TYR A 1 308 ? 24.838 -8.330 -10.491 1.00 75.94 308 TYR A N 1
ATOM 2356 C CA . TYR A 1 308 ? 23.817 -7.615 -11.243 1.00 75.94 308 TYR A CA 1
ATOM 2357 C C . TYR A 1 308 ? 24.294 -7.425 -12.681 1.00 75.94 308 TYR A C 1
ATOM 2359 O O . TYR A 1 308 ? 25.328 -6.801 -12.924 1.00 75.94 308 TYR A O 1
ATOM 2367 N N . TRP A 1 309 ? 23.520 -7.951 -13.625 1.00 72.94 309 TRP A N 1
ATOM 2368 C CA . TRP A 1 309 ? 23.766 -7.780 -15.049 1.00 72.94 309 TRP A CA 1
ATOM 2369 C C . TRP A 1 309 ? 22.725 -6.832 -15.625 1.00 72.94 309 TRP A C 1
ATOM 2371 O O . TRP A 1 309 ? 21.529 -7.132 -15.617 1.00 72.94 309 TRP A O 1
ATOM 2381 N N . ASP A 1 310 ? 23.181 -5.698 -16.148 1.00 61.34 310 ASP A N 1
ATOM 2382 C CA . ASP A 1 310 ? 22.304 -4.799 -16.883 1.00 61.34 310 ASP A CA 1
ATOM 2383 C C . ASP A 1 310 ? 22.009 -5.386 -18.271 1.00 61.34 310 ASP A C 1
ATOM 2385 O O . ASP A 1 310 ? 22.820 -5.316 -19.197 1.00 61.34 310 ASP A O 1
ATOM 2389 N N . THR A 1 311 ? 20.828 -5.983 -18.417 1.00 59.31 311 THR A N 1
ATOM 2390 C CA . THR A 1 311 ? 20.356 -6.539 -19.693 1.00 59.31 311 THR A CA 1
ATOM 2391 C C . THR A 1 311 ? 19.979 -5.459 -20.709 1.00 59.31 311 THR A C 1
ATOM 2393 O O . THR A 1 311 ? 19.862 -5.770 -21.893 1.00 59.31 311 THR A O 1
ATOM 2396 N N . SER A 1 312 ? 19.863 -4.189 -20.300 1.00 53.47 312 SER A N 1
ATOM 2397 C CA . SER A 1 312 ? 19.635 -3.065 -21.218 1.00 53.47 312 SER A CA 1
ATOM 2398 C C . SER A 1 312 ? 20.912 -2.587 -21.926 1.00 53.47 312 SER A C 1
ATOM 2400 O O . SER A 1 312 ? 20.833 -1.908 -22.949 1.00 53.47 312 SER A O 1
ATOM 2402 N N . ALA A 1 313 ? 22.090 -3.019 -21.457 1.00 51.44 313 ALA A N 1
ATOM 2403 C CA . ALA A 1 313 ? 23.391 -2.657 -22.022 1.00 51.44 313 ALA A CA 1
ATOM 2404 C C . ALA A 1 313 ? 23.915 -3.622 -23.113 1.00 51.44 313 ALA A C 1
ATOM 2406 O O . ALA A 1 313 ? 25.033 -3.451 -23.595 1.00 51.44 313 ALA A O 1
ATOM 2407 N N . GLY A 1 314 ? 23.144 -4.639 -23.528 1.00 43.78 314 GLY A N 1
ATOM 2408 C CA . GLY A 1 314 ? 23.467 -5.488 -24.691 1.00 43.78 314 GLY A CA 1
ATOM 2409 C C . GLY A 1 314 ? 24.735 -6.357 -24.587 1.00 43.78 314 GLY A C 1
ATOM 2410 O O . GLY A 1 314 ? 25.170 -6.925 -25.588 1.00 43.78 314 GLY A O 1
ATOM 2411 N N . GLY A 1 315 ? 25.345 -6.485 -23.408 1.00 45.12 315 GLY A N 1
ATOM 2412 C CA . GLY A 1 315 ? 26.534 -7.313 -23.202 1.00 45.12 315 GLY A CA 1
ATOM 2413 C C . GLY A 1 315 ? 26.182 -8.733 -22.763 1.00 45.12 315 GLY A C 1
ATOM 2414 O O . GLY A 1 315 ? 25.888 -8.955 -21.593 1.00 45.12 315 GLY A O 1
ATOM 2415 N N . ALA A 1 316 ? 26.252 -9.710 -23.671 1.00 46.47 316 ALA A N 1
ATOM 2416 C CA . ALA A 1 316 ? 26.290 -11.122 -23.283 1.00 46.47 316 ALA A CA 1
ATOM 2417 C C . ALA A 1 316 ? 27.593 -11.429 -22.505 1.00 46.47 316 ALA A C 1
ATOM 2419 O O . ALA A 1 316 ? 28.639 -10.844 -22.816 1.00 46.47 316 ALA A O 1
ATOM 2420 N N . PRO A 1 317 ? 27.573 -12.337 -21.513 1.00 52.97 317 PRO A N 1
ATOM 2421 C CA . PRO A 1 317 ? 28.722 -12.574 -20.648 1.00 52.97 317 PRO A CA 1
ATOM 2422 C C . PRO A 1 317 ? 29.888 -13.209 -21.420 1.00 52.97 317 PRO A C 1
ATOM 2424 O O . PRO A 1 317 ? 29.752 -14.255 -22.049 1.00 52.97 317 PRO A O 1
ATOM 2427 N N . ARG A 1 318 ? 31.073 -12.595 -21.322 1.00 48.69 318 ARG A N 1
ATOM 2428 C CA . ARG A 1 318 ? 32.360 -13.277 -21.515 1.00 48.69 318 ARG A CA 1
ATOM 2429 C C . ARG A 1 318 ? 32.885 -13.659 -20.134 1.00 48.69 318 ARG A C 1
ATOM 2431 O O . ARG A 1 318 ? 33.625 -12.896 -19.525 1.00 48.69 318 ARG A O 1
ATOM 2438 N N . GLY A 1 319 ? 32.460 -14.808 -19.627 1.00 46.91 319 GLY A N 1
ATOM 2439 C CA . GLY A 1 319 ? 32.948 -15.349 -18.362 1.00 46.91 319 GLY A CA 1
ATOM 2440 C C . GLY A 1 319 ? 32.272 -16.675 -18.050 1.00 46.91 319 GLY A C 1
ATOM 2441 O O . GLY A 1 319 ? 31.048 -16.741 -18.006 1.00 46.91 319 GLY A O 1
ATOM 2442 N N . GLU A 1 320 ? 33.078 -17.722 -17.907 1.00 39.56 320 GLU A N 1
ATOM 2443 C CA . GLU A 1 320 ? 32.662 -19.090 -17.598 1.00 39.56 320 GLU A CA 1
ATOM 2444 C C . GLU A 1 320 ? 31.933 -19.147 -16.245 1.00 39.56 320 GLU A C 1
ATOM 2446 O O . GLU A 1 320 ? 32.333 -18.480 -15.287 1.00 39.56 320 GLU A O 1
ATOM 2451 N N . ALA A 1 321 ? 30.850 -19.924 -16.174 1.00 39.84 321 ALA A N 1
ATOM 2452 C CA . ALA A 1 321 ? 30.096 -20.135 -14.945 1.00 39.84 321 ALA A CA 1
ATOM 2453 C C . ALA A 1 321 ? 30.991 -20.819 -13.901 1.00 39.84 321 ALA A C 1
ATOM 2455 O O . ALA A 1 321 ? 31.431 -21.948 -14.104 1.00 39.84 321 ALA A O 1
ATOM 2456 N N . ILE A 1 322 ? 31.256 -20.141 -12.784 1.00 39.16 322 ILE A N 1
ATOM 2457 C CA . ILE A 1 322 ? 31.899 -20.767 -11.628 1.00 39.16 322 ILE A CA 1
ATOM 2458 C C . ILE A 1 322 ? 30.789 -21.367 -10.767 1.00 39.16 322 ILE A C 1
ATOM 2460 O O . ILE A 1 322 ? 30.007 -20.649 -10.144 1.00 39.16 322 ILE A O 1
ATOM 2464 N N . GLU A 1 323 ? 30.722 -22.693 -10.771 1.00 33.94 323 GLU A N 1
ATOM 2465 C CA . GLU A 1 323 ? 29.867 -23.495 -9.905 1.00 33.94 323 GLU A CA 1
ATOM 2466 C C . GLU A 1 323 ? 30.336 -23.320 -8.451 1.00 33.94 323 GLU A C 1
ATOM 2468 O O . GLU A 1 323 ? 31.429 -23.747 -8.073 1.00 33.94 323 GLU A O 1
ATOM 2473 N N . VAL A 1 324 ? 29.545 -22.628 -7.628 1.00 38.41 324 VAL A N 1
ATOM 2474 C CA . VAL A 1 324 ? 29.845 -22.480 -6.198 1.00 38.41 324 VAL A CA 1
ATOM 2475 C C . VAL A 1 324 ? 29.240 -23.673 -5.465 1.00 38.41 324 VAL A C 1
ATOM 2477 O O . VAL A 1 324 ? 28.064 -23.669 -5.109 1.00 38.41 324 VAL A O 1
ATOM 2480 N N . VAL A 1 325 ? 30.056 -24.703 -5.249 1.00 36.03 325 VAL A N 1
ATOM 2481 C CA . VAL A 1 325 ? 29.740 -25.822 -4.353 1.00 36.03 325 VAL A CA 1
ATOM 2482 C C . VAL A 1 325 ? 29.821 -25.309 -2.913 1.00 36.03 325 VAL A C 1
ATOM 2484 O O . VAL A 1 325 ? 30.897 -24.953 -2.434 1.00 36.03 325 VAL A O 1
ATOM 2487 N N . GLY A 1 326 ? 28.673 -25.216 -2.240 1.00 37.19 326 GLY A N 1
ATOM 2488 C CA . GLY A 1 326 ? 28.587 -24.817 -0.835 1.00 37.19 326 GLY A CA 1
ATOM 2489 C C . GLY A 1 326 ? 29.059 -25.927 0.108 1.00 37.19 326 GLY A C 1
ATOM 2490 O O . GLY A 1 326 ? 28.668 -27.081 -0.057 1.00 37.19 326 GLY A O 1
ATOM 2491 N N . THR A 1 327 ? 29.893 -25.563 1.083 1.00 37.66 327 THR A N 1
ATOM 2492 C CA . THR A 1 327 ? 30.215 -26.364 2.281 1.00 37.66 327 THR A CA 1
ATOM 2493 C C . THR A 1 327 ? 29.229 -26.103 3.403 1.00 37.66 327 THR A C 1
ATOM 2495 O O . THR A 1 327 ? 28.915 -24.904 3.597 1.00 37.66 327 THR A O 1
#